Protein AF-A0A967NZE7-F1 (afdb_monomer_lite)

Foldseek 3Di:
DLVVLVVVCVVVLVVLVVVLVVLVVVLVVLVVCLQAAAPCSLVSNLVSLVVNLVSLVVLQVVCCVSPVDRPPSVVSNVVSVVVNVVSVVCVDPPNVVVDHSRHNDQPDLLSVLLVQLVVLQVVLVCLQCCCVPVQVVQDDPNDGCVCVCVVVSNVSSVCSNVSSVVSNVSSVVVVVVVVVVVVVVVVVVVVD

Sequence (192 aa):
MAFKELMDIRWLYQGFVITTVLIGLVGIWATIRLIRGGPDVFRNAMIILVIGTLIGGIHYFTSLTMRGKAAPANVKFYLNIITLVIFLLYYIPGIRDRVDFSERRGNSKAEKAASAGMVSIVAGVITVTVFQWAAPSHTLNGENWVYVFYTPLMVSGTLLLAGGLGALTWGIRELFKQEITQNSMEFSEIHQ

Radius of gyration: 22.33 Å; chains: 1; bounding box: 59×25×74 Å

pLDDT: mean 89.87, std 9.71, range [46.06, 98.62]

Secondary structure (DSSP, 8-state):
-HHHHHHHSHHHHHHHHHHHHHHHHHHHHHHHHHHH--TTHHHHHHHHHHHHHHHHHHHHHHHHHHHS--TTHHHHHHHHHHHHHHHHHHHSTTTGGG---SS----SHHHHHHHHHHHHHHHHHHHHTHHHHTGGGSEETTEEGGGGGHHHHHHHHHHHHHHHHHHHHHHHHHHHHHHHHHHHHHHHHHT-

Structure (mmCIF, N/CA/C/O backbone):
data_AF-A0A967NZE7-F1
#
_entry.id   AF-A0A967NZE7-F1
#
loop_
_atom_site.group_PDB
_atom_site.id
_atom_site.type_symbol
_atom_site.label_atom_id
_atom_site.label_alt_id
_atom_site.label_comp_id
_atom_site.label_asym_id
_atom_site.label_entity_id
_atom_site.label_seq_id
_atom_site.pdbx_PDB_ins_code
_atom_site.Cartn_x
_atom_site.Cartn_y
_atom_site.Cartn_z
_atom_site.occupancy
_atom_site.B_iso_or_equiv
_atom_site.auth_seq_id
_atom_site.auth_comp_id
_atom_site.auth_asym_id
_atom_site.auth_atom_id
_atom_site.pdbx_PDB_model_num
ATOM 1 N N . MET A 1 1 ? 21.174 0.225 -34.568 1.00 46.06 1 MET A N 1
ATOM 2 C CA . MET A 1 1 ? 19.766 -0.069 -34.927 1.00 46.06 1 MET A CA 1
ATOM 3 C C . MET A 1 1 ? 18.810 0.075 -33.739 1.00 46.06 1 MET A C 1
ATOM 5 O O . MET A 1 1 ? 17.833 0.789 -33.896 1.00 46.06 1 MET A O 1
ATOM 9 N N . ALA A 1 2 ? 19.134 -0.433 -32.539 1.00 52.03 2 ALA A N 1
ATOM 10 C CA . ALA A 1 2 ? 18.280 -0.336 -31.337 1.00 52.03 2 ALA A CA 1
ATOM 11 C C . ALA A 1 2 ? 17.802 1.085 -30.939 1.00 52.03 2 ALA A C 1
ATOM 13 O O . ALA A 1 2 ? 16.671 1.258 -30.500 1.00 52.03 2 ALA A O 1
ATOM 14 N N . PHE A 1 3 ? 18.619 2.130 -31.125 1.00 50.38 3 PHE A N 1
ATOM 15 C CA . PHE A 1 3 ? 18.218 3.511 -30.798 1.00 50.38 3 PHE A CA 1
ATOM 16 C C . PHE A 1 3 ? 17.100 4.055 -31.710 1.00 50.38 3 PHE A C 1
ATOM 18 O O . PHE A 1 3 ? 16.288 4.865 -31.272 1.00 50.38 3 PHE A O 1
ATOM 25 N N . LYS A 1 4 ? 17.027 3.597 -32.968 1.00 46.62 4 LYS A N 1
ATOM 26 C CA . LYS A 1 4 ? 16.046 4.078 -33.956 1.00 46.62 4 LYS A CA 1
ATOM 27 C C . LYS A 1 4 ? 14.666 3.447 -33.729 1.00 46.62 4 LYS A C 1
ATOM 29 O O . LYS A 1 4 ? 13.673 4.158 -33.797 1.00 46.62 4 LYS A O 1
ATOM 34 N N . GLU A 1 5 ? 14.622 2.167 -33.350 1.00 54.03 5 GLU A N 1
ATOM 35 C CA . GLU A 1 5 ? 13.391 1.484 -32.913 1.00 54.03 5 GLU A CA 1
ATOM 36 C C . GLU A 1 5 ? 12.851 2.053 -31.591 1.00 54.03 5 GLU A C 1
ATOM 38 O O . GLU A 1 5 ? 11.648 2.247 -31.441 1.00 54.03 5 GLU A O 1
ATOM 43 N N . LEU A 1 6 ? 13.734 2.428 -30.655 1.00 53.53 6 LEU A N 1
ATOM 44 C CA . LEU A 1 6 ? 13.328 3.101 -29.416 1.00 53.53 6 LEU A CA 1
ATOM 45 C C . LEU A 1 6 ? 12.691 4.477 -29.653 1.00 53.53 6 LEU A C 1
ATOM 47 O O . LEU A 1 6 ? 11.874 4.894 -28.836 1.00 53.53 6 LEU A O 1
ATOM 51 N N . MET A 1 7 ? 13.046 5.195 -30.727 1.00 55.78 7 MET A N 1
ATOM 52 C CA . MET A 1 7 ? 12.471 6.515 -31.021 1.00 55.78 7 MET A CA 1
ATOM 53 C C . MET A 1 7 ? 11.043 6.453 -31.573 1.00 55.78 7 MET A C 1
ATOM 55 O O . MET A 1 7 ? 10.278 7.392 -31.335 1.00 55.78 7 MET A O 1
ATOM 59 N N . ASP A 1 8 ? 10.686 5.374 -32.269 1.00 68.00 8 ASP A N 1
ATOM 60 C CA . ASP A 1 8 ? 9.407 5.248 -32.978 1.00 68.00 8 ASP A CA 1
ATOM 61 C C . ASP A 1 8 ? 8.256 4.849 -32.034 1.00 68.00 8 ASP A C 1
ATOM 63 O O . ASP A 1 8 ? 7.117 5.284 -32.174 1.00 68.00 8 ASP A O 1
ATOM 67 N N . ILE A 1 9 ? 8.569 4.115 -30.961 1.00 76.25 9 ILE A N 1
ATOM 68 C CA . ILE A 1 9 ? 7.575 3.561 -30.024 1.00 76.25 9 ILE A CA 1
ATOM 69 C C . ILE A 1 9 ? 7.374 4.459 -28.780 1.00 76.25 9 ILE A C 1
ATOM 71 O O . ILE A 1 9 ? 6.624 4.134 -27.856 1.00 76.25 9 ILE A O 1
ATOM 75 N N . ARG A 1 10 ? 8.028 5.631 -28.723 1.00 78.50 10 ARG A N 1
ATOM 76 C CA . ARG A 1 10 ? 7.970 6.535 -27.551 1.00 78.50 10 ARG A CA 1
ATOM 77 C C . ARG A 1 10 ? 6.557 6.993 -27.220 1.00 78.50 10 ARG A C 1
ATOM 79 O O . ARG A 1 10 ? 6.227 7.080 -26.041 1.00 78.50 10 ARG A O 1
ATOM 86 N N . TRP A 1 11 ? 5.741 7.274 -28.235 1.00 84.94 11 TRP A N 1
ATOM 87 C CA . TRP A 1 11 ? 4.363 7.735 -28.046 1.00 84.94 11 TRP A CA 1
ATOM 88 C C . TRP A 1 11 ? 3.514 6.665 -27.347 1.00 84.94 11 TRP A C 1
ATOM 90 O O . TRP A 1 11 ? 2.758 6.976 -26.429 1.00 84.94 11 TRP A O 1
ATOM 100 N N . LEU A 1 12 ? 3.707 5.393 -27.713 1.00 82.69 12 LEU A N 1
ATOM 101 C CA . LEU A 1 12 ? 3.011 4.261 -27.111 1.00 82.69 12 LEU A CA 1
ATOM 102 C C . LEU A 1 12 ? 3.429 4.096 -25.646 1.00 82.69 12 LEU A C 1
ATOM 104 O O . LEU A 1 12 ? 2.582 3.967 -24.764 1.00 82.69 12 LEU A O 1
ATOM 108 N N . TYR A 1 13 ? 4.734 4.175 -25.370 1.00 81.69 13 TYR A N 1
ATOM 109 C CA . TYR A 1 13 ? 5.248 4.129 -24.002 1.00 81.69 13 TYR A CA 1
ATOM 110 C C . TYR A 1 13 ? 4.716 5.289 -23.149 1.00 81.69 13 TYR A C 1
ATOM 112 O O . TYR A 1 13 ? 4.240 5.067 -22.039 1.00 81.69 13 TYR A O 1
ATOM 120 N N . GLN A 1 14 ? 4.735 6.521 -23.664 1.00 86.19 14 GLN A N 1
ATOM 121 C CA . GLN A 1 14 ? 4.160 7.682 -22.979 1.00 86.19 14 GLN A CA 1
ATOM 122 C C . GLN A 1 14 ? 2.665 7.490 -22.703 1.00 86.19 14 GLN A C 1
ATOM 124 O O . GLN A 1 14 ? 2.221 7.758 -21.587 1.00 86.19 14 GLN A O 1
ATOM 129 N N . GLY A 1 15 ? 1.913 6.950 -23.666 1.00 89.69 15 GLY A N 1
ATOM 130 C CA . GLY A 1 15 ? 0.507 6.590 -23.492 1.00 89.69 15 GLY A CA 1
ATOM 131 C C . GLY A 1 15 ? 0.299 5.608 -22.338 1.00 89.69 15 GLY A C 1
ATOM 132 O O . GLY A 1 15 ? -0.551 5.839 -21.474 1.00 89.69 15 GLY A O 1
ATOM 133 N N . PHE A 1 16 ? 1.122 4.559 -22.250 1.00 88.06 16 PHE A N 1
ATOM 134 C CA . PHE A 1 16 ? 1.070 3.623 -21.128 1.00 88.06 16 PHE A CA 1
ATOM 135 C C . PHE A 1 16 ? 1.427 4.272 -19.791 1.00 88.06 16 PHE A C 1
ATOM 137 O O . PHE A 1 16 ? 0.747 4.020 -18.794 1.00 88.06 16 PHE A O 1
ATOM 144 N N . VAL A 1 17 ? 2.464 5.113 -19.735 1.00 87.25 17 VAL A N 1
ATOM 145 C CA . VAL A 1 17 ? 2.836 5.813 -18.497 1.00 87.25 17 VAL A CA 1
ATOM 146 C C . VAL A 1 17 ? 1.696 6.714 -1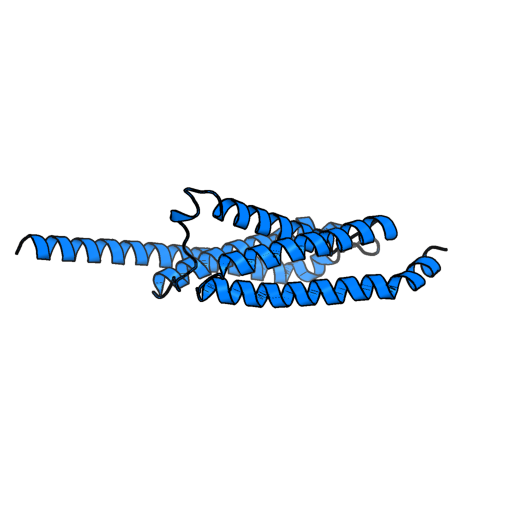8.029 1.00 87.25 17 VAL A C 1
ATOM 148 O O . VAL A 1 17 ? 1.285 6.595 -16.880 1.00 87.25 17 VAL A O 1
ATOM 151 N N . ILE A 1 18 ? 1.135 7.548 -18.907 1.00 93.19 18 ILE A N 1
ATOM 152 C CA . ILE A 1 18 ? 0.025 8.448 -18.563 1.00 93.19 18 ILE A CA 1
ATOM 153 C C . ILE A 1 18 ? -1.178 7.640 -18.072 1.00 93.19 18 ILE A C 1
ATOM 155 O O . ILE A 1 18 ? -1.697 7.899 -16.988 1.00 93.19 18 ILE A O 1
ATOM 159 N N . THR A 1 19 ? -1.577 6.612 -18.820 1.00 92.25 19 THR A N 1
ATOM 160 C CA . THR A 1 19 ? -2.749 5.793 -18.481 1.00 92.25 19 THR A CA 1
ATOM 161 C C . THR A 1 19 ? -2.564 5.078 -17.144 1.00 92.25 19 THR A C 1
ATOM 163 O O . THR A 1 19 ? -3.435 5.136 -16.280 1.00 92.25 19 THR A O 1
ATOM 166 N N . THR A 1 20 ? -1.409 4.443 -16.925 1.00 89.75 20 THR A N 1
ATOM 167 C CA . THR A 1 20 ? -1.136 3.743 -15.659 1.00 89.75 20 THR A CA 1
ATOM 168 C C . THR A 1 20 ? -0.996 4.696 -14.472 1.00 89.75 20 THR A C 1
ATOM 170 O O . THR A 1 20 ? -1.373 4.328 -13.362 1.00 89.75 20 THR A O 1
ATOM 173 N N . VAL A 1 21 ? -0.526 5.930 -14.681 1.00 92.88 21 VAL A N 1
ATOM 174 C CA . VAL A 1 21 ? -0.526 6.976 -13.647 1.00 92.88 21 VAL A CA 1
ATOM 175 C C . VAL A 1 21 ? -1.953 7.396 -13.296 1.00 92.88 21 VAL A C 1
ATOM 177 O O . VAL A 1 21 ? -2.284 7.432 -12.114 1.00 92.88 21 VAL A O 1
ATOM 180 N N . LEU A 1 22 ? -2.815 7.646 -14.287 1.00 95.69 22 LEU A N 1
ATOM 181 C CA . LEU A 1 22 ? -4.221 7.996 -14.050 1.00 95.69 22 LEU A CA 1
ATOM 182 C C . LEU A 1 22 ? -4.956 6.899 -13.275 1.00 95.69 22 LEU A C 1
ATOM 184 O O . LEU A 1 22 ? -5.648 7.194 -12.303 1.00 95.69 22 LEU A O 1
ATOM 188 N N . ILE A 1 23 ? -4.748 5.632 -13.640 1.00 94.94 23 ILE A N 1
ATOM 189 C CA . ILE A 1 23 ? -5.302 4.493 -12.895 1.00 94.94 23 ILE A CA 1
ATOM 190 C C . ILE A 1 23 ? -4.770 4.478 -11.461 1.00 94.94 23 ILE A C 1
ATOM 192 O O . ILE A 1 23 ? -5.543 4.267 -10.533 1.00 94.94 23 ILE A O 1
ATOM 196 N N . GLY A 1 24 ? -3.478 4.750 -11.259 1.00 92.44 24 GLY A N 1
ATOM 197 C CA . GLY A 1 24 ? -2.892 4.869 -9.924 1.00 92.44 24 GLY A CA 1
ATOM 198 C C . GLY A 1 24 ? -3.562 5.954 -9.075 1.00 92.44 24 GLY A C 1
ATOM 199 O O . GLY A 1 24 ? -3.888 5.709 -7.917 1.00 92.44 24 GLY A O 1
ATOM 200 N N . LEU A 1 25 ? -3.842 7.126 -9.653 1.00 96.44 25 LEU A N 1
ATOM 201 C CA . LEU A 1 25 ? -4.563 8.210 -8.973 1.00 96.44 25 LEU A CA 1
ATOM 202 C C . LEU A 1 25 ? -5.999 7.807 -8.612 1.00 96.44 25 LEU A C 1
ATOM 204 O O . LEU A 1 25 ? -6.452 8.049 -7.491 1.00 96.44 25 LEU A O 1
ATOM 208 N N . VAL A 1 26 ? -6.699 7.142 -9.531 1.00 96.88 26 VAL A N 1
ATOM 209 C CA . VAL A 1 26 ? -8.033 6.577 -9.279 1.00 96.88 26 VAL A CA 1
ATOM 210 C C . VAL A 1 26 ? -7.973 5.492 -8.192 1.00 96.88 26 VAL A C 1
ATOM 212 O O . VAL A 1 26 ? -8.865 5.409 -7.350 1.00 96.88 26 VAL A O 1
ATOM 215 N N . GLY A 1 27 ? -6.889 4.718 -8.134 1.00 95.56 27 GLY A N 1
ATOM 216 C CA . GLY A 1 27 ? -6.607 3.764 -7.064 1.00 95.56 27 GLY A CA 1
ATOM 217 C C . GLY A 1 27 ? -6.445 4.434 -5.698 1.00 95.56 27 GLY A C 1
ATOM 218 O O . GLY A 1 27 ? -7.043 3.978 -4.727 1.00 95.56 27 GLY A O 1
ATOM 219 N N . ILE A 1 28 ? -5.721 5.557 -5.609 1.00 95.56 28 ILE A N 1
ATOM 220 C CA . ILE A 1 28 ? -5.617 6.346 -4.365 1.00 95.56 28 ILE A CA 1
ATOM 221 C C . ILE A 1 28 ? -7.007 6.796 -3.907 1.00 95.56 28 ILE A C 1
ATOM 223 O O . ILE A 1 28 ? -7.361 6.640 -2.737 1.00 95.56 28 ILE A O 1
ATOM 227 N N . TRP A 1 29 ? -7.820 7.313 -4.830 1.00 96.44 29 TRP A N 1
ATOM 228 C CA . TRP A 1 29 ? -9.203 7.684 -4.538 1.00 96.44 29 TRP A CA 1
ATOM 229 C C . TRP A 1 29 ? -10.027 6.492 -4.023 1.00 96.44 29 TRP A C 1
ATOM 231 O O . TRP A 1 29 ? -10.750 6.635 -3.033 1.00 96.44 29 TRP A O 1
ATOM 241 N N . ALA A 1 30 ? -9.885 5.313 -4.633 1.00 96.31 30 ALA A N 1
ATOM 242 C CA . ALA A 1 30 ? -10.583 4.102 -4.210 1.00 96.31 30 ALA A CA 1
ATOM 243 C C . ALA A 1 30 ? -10.155 3.650 -2.810 1.00 96.31 30 ALA A C 1
ATOM 245 O O . ALA A 1 30 ? -11.011 3.327 -1.991 1.00 96.31 30 ALA A O 1
ATOM 246 N N . THR A 1 31 ? -8.862 3.712 -2.490 1.00 94.62 31 THR A N 1
ATOM 247 C CA . THR A 1 31 ? -8.344 3.435 -1.142 1.00 94.62 31 THR A CA 1
ATOM 248 C C . THR A 1 31 ? -8.943 4.386 -0.108 1.00 94.62 31 THR A C 1
ATOM 250 O O . THR A 1 31 ? -9.401 3.950 0.946 1.00 94.62 31 THR A O 1
ATOM 253 N N . ILE A 1 32 ? -9.023 5.686 -0.414 1.00 93.50 32 ILE A N 1
ATOM 254 C CA . ILE A 1 32 ? -9.662 6.665 0.479 1.00 93.50 32 ILE A CA 1
ATOM 255 C C . ILE A 1 32 ? -11.150 6.337 0.674 1.00 93.50 32 ILE A C 1
ATOM 257 O O . ILE A 1 32 ? -11.658 6.449 1.790 1.00 93.50 32 ILE A O 1
ATOM 261 N N . ARG A 1 33 ? -11.857 5.923 -0.385 1.00 94.62 33 ARG A N 1
ATOM 262 C CA . ARG A 1 33 ? -13.265 5.501 -0.314 1.00 94.62 33 ARG A CA 1
ATOM 263 C C . ARG A 1 33 ? -13.453 4.228 0.508 1.00 94.62 33 ARG A C 1
ATOM 265 O O . ARG A 1 33 ? -14.365 4.201 1.322 1.00 94.62 33 ARG A O 1
ATOM 272 N N . LEU A 1 34 ? -12.578 3.234 0.362 1.00 93.44 34 LEU A N 1
ATOM 273 C CA . LEU A 1 34 ? -12.588 2.014 1.175 1.00 93.44 34 LEU A CA 1
ATOM 274 C C . LEU A 1 34 ? -12.426 2.324 2.668 1.00 93.44 34 LEU A C 1
ATOM 276 O O . LEU A 1 34 ? -13.140 1.760 3.484 1.00 93.44 34 LEU A O 1
ATOM 280 N N . ILE A 1 35 ? -11.539 3.261 3.023 1.00 90.06 35 ILE A N 1
ATOM 281 C CA . ILE A 1 35 ? -11.339 3.686 4.420 1.00 90.06 35 ILE A CA 1
ATOM 282 C C . ILE A 1 35 ? -12.557 4.450 4.956 1.00 90.06 35 ILE A C 1
ATOM 284 O O . ILE A 1 35 ? -12.912 4.332 6.127 1.00 90.06 35 ILE A O 1
ATOM 288 N N . ARG A 1 36 ? -13.176 5.291 4.123 1.00 90.06 36 ARG A N 1
ATOM 289 C CA . ARG A 1 36 ? -14.328 6.110 4.531 1.00 90.06 36 ARG A CA 1
ATOM 290 C C . ARG A 1 36 ? -15.642 5.335 4.565 1.00 90.06 36 ARG A C 1
ATOM 292 O O . ARG A 1 36 ? -16.581 5.842 5.169 1.00 90.06 36 ARG A O 1
ATOM 299 N N . GLY A 1 37 ? -15.689 4.164 3.943 1.00 91.06 37 GLY A N 1
ATOM 300 C CA . GLY A 1 37 ? -16.904 3.395 3.737 1.00 91.06 37 GLY A CA 1
ATOM 301 C C . GLY A 1 37 ? -17.822 4.004 2.672 1.00 91.06 37 GLY A C 1
ATOM 302 O O . GLY A 1 37 ? -17.693 5.170 2.274 1.00 91.06 37 GLY A O 1
ATOM 303 N N . GLY A 1 38 ? -18.752 3.193 2.184 1.00 91.19 38 GLY A N 1
ATOM 304 C CA . GLY A 1 38 ? -19.857 3.638 1.343 1.00 91.19 38 GLY A CA 1
ATOM 305 C C . GLY A 1 38 ? -20.468 2.520 0.498 1.00 91.19 38 GLY A C 1
ATOM 306 O O . GLY A 1 38 ? -19.906 1.426 0.400 1.00 91.19 38 GLY A O 1
ATOM 307 N N . PRO A 1 39 ? -21.596 2.796 -0.176 1.00 89.44 39 PRO A N 1
ATOM 308 C CA . PRO A 1 39 ? -22.165 1.847 -1.120 1.00 89.44 39 PRO A CA 1
ATOM 309 C C . PRO A 1 39 ? -21.184 1.600 -2.273 1.00 89.44 39 PRO A C 1
ATOM 311 O O . PRO A 1 39 ? -20.469 2.505 -2.710 1.00 89.44 39 PRO A O 1
ATOM 314 N N . ASP A 1 40 ? -21.126 0.354 -2.739 1.00 91.81 40 ASP A N 1
ATOM 315 C CA . ASP A 1 40 ? -20.329 -0.089 -3.890 1.00 91.81 40 ASP A CA 1
ATOM 316 C C . ASP A 1 40 ? -18.805 0.134 -3.810 1.00 91.81 40 ASP A C 1
ATOM 318 O O . ASP A 1 40 ? -18.101 -0.187 -4.768 1.00 91.81 40 ASP A O 1
ATOM 322 N N . VAL A 1 41 ? -18.241 0.626 -2.698 1.00 94.62 41 VAL A N 1
ATOM 323 C CA . VAL A 1 41 ? -16.800 0.955 -2.620 1.00 94.62 41 VAL A CA 1
ATOM 324 C C . VAL A 1 41 ? -15.909 -0.256 -2.887 1.00 94.62 41 VAL A C 1
ATOM 326 O O . VAL A 1 41 ? -14.918 -0.144 -3.608 1.00 94.62 41 VAL A O 1
ATOM 329 N N . PHE A 1 42 ? -16.305 -1.431 -2.391 1.00 94.38 42 PHE A N 1
ATOM 330 C CA . PHE A 1 42 ? -15.604 -2.685 -2.648 1.00 94.38 42 PHE A CA 1
ATOM 331 C C . PHE A 1 42 ? -15.655 -3.078 -4.130 1.00 94.38 42 PHE A C 1
ATOM 333 O O . PHE A 1 42 ? -14.634 -3.422 -4.724 1.00 94.38 42 PHE A O 1
ATOM 340 N N . ARG A 1 43 ? -16.833 -2.960 -4.758 1.00 94.25 43 ARG A N 1
ATOM 341 C CA . ARG A 1 43 ? -17.024 -3.237 -6.187 1.00 94.25 43 ARG A CA 1
ATOM 342 C C . ARG A 1 43 ? -16.200 -2.281 -7.049 1.00 94.25 43 ARG A C 1
ATOM 344 O O . ARG A 1 43 ? -15.529 -2.726 -7.974 1.00 94.25 43 ARG A O 1
ATOM 351 N N . ASN A 1 44 ? -16.209 -0.990 -6.728 1.00 96.25 44 ASN A N 1
ATOM 352 C CA . ASN A 1 44 ? -15.437 0.024 -7.443 1.00 96.25 44 ASN A CA 1
ATOM 353 C C . ASN A 1 44 ? -13.933 -0.252 -7.346 1.00 96.25 44 ASN A C 1
ATOM 355 O O . ASN A 1 44 ? -13.244 -0.233 -8.364 1.00 96.25 44 ASN A O 1
ATOM 359 N N . ALA A 1 45 ? -13.432 -0.574 -6.150 1.00 96.81 45 ALA A N 1
ATOM 360 C CA . ALA A 1 45 ? -12.037 -0.957 -5.959 1.00 96.81 45 ALA A CA 1
ATOM 361 C C . ALA A 1 45 ? -11.666 -2.210 -6.769 1.00 96.81 45 ALA A C 1
ATOM 363 O O . ALA A 1 45 ? -10.647 -2.206 -7.454 1.00 96.81 45 ALA A O 1
ATOM 364 N N . MET A 1 46 ? -12.522 -3.239 -6.773 1.00 96.75 46 MET A N 1
ATOM 365 C CA . MET A 1 46 ? -12.336 -4.444 -7.590 1.00 96.75 46 MET A CA 1
ATOM 366 C C . MET A 1 46 ? -12.237 -4.113 -9.085 1.00 96.75 46 MET A C 1
ATOM 368 O O . MET A 1 46 ? -11.319 -4.573 -9.756 1.00 96.75 46 MET A O 1
ATOM 372 N N . ILE A 1 47 ? -13.149 -3.286 -9.608 1.00 97.38 47 ILE A N 1
ATOM 373 C CA . ILE A 1 47 ? -13.154 -2.868 -11.019 1.00 97.38 47 ILE A CA 1
ATOM 374 C C . ILE A 1 47 ? -11.857 -2.131 -11.363 1.00 97.38 47 ILE A C 1
ATOM 376 O O . ILE A 1 47 ? -11.227 -2.437 -12.373 1.00 97.38 47 ILE A O 1
ATOM 380 N N . ILE A 1 48 ? -11.431 -1.192 -10.515 1.00 97.44 48 ILE A N 1
ATOM 381 C CA . ILE A 1 48 ? -10.192 -0.430 -10.714 1.00 97.44 48 ILE A CA 1
ATOM 382 C C . ILE A 1 48 ? -8.979 -1.363 -10.705 1.00 97.44 48 ILE A C 1
ATOM 384 O O . ILE A 1 48 ? -8.117 -1.239 -11.573 1.00 97.44 48 ILE A O 1
ATOM 388 N N . LEU A 1 49 ? -8.928 -2.326 -9.781 1.00 97.38 49 LEU A N 1
ATOM 389 C CA . LEU A 1 49 ? -7.865 -3.327 -9.722 1.00 97.38 49 LEU A CA 1
ATOM 390 C C . LEU A 1 49 ? -7.855 -4.220 -10.968 1.00 97.38 49 LEU A C 1
ATOM 392 O O . LEU A 1 49 ? -6.783 -4.470 -11.511 1.00 97.38 49 LEU A O 1
ATOM 396 N N . VAL A 1 50 ? -9.014 -4.655 -11.471 1.00 97.88 50 VAL A N 1
ATOM 397 C CA . VAL A 1 50 ? -9.111 -5.434 -12.718 1.00 97.88 50 VAL A CA 1
ATOM 398 C C . VAL A 1 50 ? -8.610 -4.617 -13.909 1.00 97.88 50 VAL A C 1
ATOM 400 O O . VAL A 1 50 ? -7.730 -5.078 -14.634 1.00 97.88 50 VAL A O 1
ATOM 403 N N . ILE A 1 51 ? -9.101 -3.387 -14.084 1.00 97.44 51 ILE A N 1
ATOM 404 C CA . ILE A 1 51 ? -8.671 -2.488 -15.167 1.00 97.44 51 ILE A CA 1
ATOM 405 C C . ILE A 1 51 ? -7.162 -2.219 -15.075 1.00 97.44 51 ILE A C 1
ATOM 407 O O . ILE A 1 51 ? -6.450 -2.313 -16.077 1.00 97.44 51 ILE A O 1
ATOM 411 N N . GLY A 1 52 ? -6.660 -1.943 -13.870 1.00 96.06 52 GLY A N 1
ATOM 412 C CA . GLY A 1 52 ? -5.240 -1.736 -13.604 1.00 96.06 52 GLY A CA 1
ATOM 413 C C . GLY A 1 52 ? -4.386 -2.963 -13.904 1.00 96.06 52 GLY A C 1
ATOM 414 O O . GLY A 1 52 ? -3.310 -2.814 -14.479 1.00 96.06 52 GLY A O 1
ATOM 415 N N . THR A 1 53 ? -4.870 -4.172 -13.604 1.00 96.81 53 THR A N 1
ATOM 416 C CA . THR A 1 53 ? -4.171 -5.425 -13.923 1.00 96.81 53 THR A CA 1
ATOM 417 C C . THR A 1 53 ? -4.107 -5.627 -15.429 1.00 96.81 53 THR A C 1
ATOM 419 O O . THR A 1 53 ? -3.037 -5.924 -15.949 1.00 96.81 53 THR A O 1
ATOM 422 N N . LEU A 1 54 ? -5.214 -5.427 -16.148 1.00 96.94 54 LEU A N 1
ATOM 423 C CA . LEU A 1 54 ? -5.253 -5.609 -17.600 1.00 96.94 54 LEU A CA 1
ATOM 424 C C . LEU A 1 54 ? -4.321 -4.618 -18.311 1.00 96.94 54 LEU A C 1
ATOM 426 O O . LEU A 1 54 ? -3.438 -5.024 -19.066 1.00 96.94 54 LEU A O 1
ATOM 430 N N . ILE A 1 55 ? -4.458 -3.321 -18.024 1.00 95.00 55 ILE A N 1
ATOM 431 C CA . ILE A 1 55 ? -3.649 -2.272 -18.662 1.00 95.00 55 ILE A CA 1
ATOM 432 C C . ILE A 1 55 ? -2.183 -2.363 -18.215 1.00 95.00 55 ILE A C 1
ATOM 434 O O . ILE A 1 55 ? -1.271 -2.244 -19.035 1.00 95.00 55 ILE A O 1
ATOM 438 N N . GLY A 1 56 ? -1.939 -2.616 -16.927 1.00 93.75 56 GLY A N 1
ATOM 439 C CA . GLY A 1 56 ? -0.600 -2.820 -16.377 1.00 93.75 56 GLY A CA 1
ATOM 440 C C . GLY A 1 56 ? 0.094 -4.050 -16.961 1.00 93.75 56 GLY A C 1
ATOM 441 O O . GLY A 1 56 ? 1.285 -3.985 -17.256 1.00 93.75 56 GLY A O 1
ATOM 442 N N . GLY A 1 57 ? -0.651 -5.131 -17.200 1.00 94.38 57 GLY A N 1
ATOM 443 C CA . GLY A 1 57 ? -0.160 -6.342 -17.851 1.00 94.38 57 GLY A CA 1
ATOM 444 C C . GLY A 1 57 ? 0.248 -6.083 -19.294 1.00 94.38 57 GLY A C 1
ATOM 445 O O . GLY A 1 57 ? 1.371 -6.407 -19.674 1.00 94.38 57 GLY A O 1
ATOM 446 N N . ILE A 1 58 ? -0.605 -5.409 -20.073 1.00 93.50 58 ILE A N 1
ATOM 447 C CA . ILE A 1 58 ? -0.273 -4.997 -21.445 1.00 93.50 58 ILE A CA 1
ATOM 448 C C . ILE A 1 58 ? 1.007 -4.151 -21.450 1.00 93.50 58 ILE A C 1
ATOM 450 O O . ILE A 1 58 ? 1.927 -4.436 -22.218 1.00 93.50 58 ILE A O 1
ATOM 454 N N . HIS A 1 59 ? 1.115 -3.159 -20.562 1.00 91.25 59 HIS A N 1
ATOM 455 C CA . HIS A 1 59 ? 2.308 -2.317 -20.454 1.00 91.25 59 HIS A CA 1
ATOM 456 C C . HIS A 1 59 ? 3.562 -3.126 -20.071 1.00 91.25 59 HIS A C 1
ATOM 458 O O . HIS A 1 59 ? 4.627 -2.930 -20.666 1.00 91.25 59 HIS A O 1
ATOM 464 N N . TYR A 1 60 ? 3.448 -4.055 -19.117 1.00 92.44 60 TYR A N 1
ATOM 465 C CA . TYR A 1 60 ? 4.535 -4.937 -18.690 1.00 92.44 60 TYR A CA 1
ATOM 466 C C . TYR A 1 60 ? 5.031 -5.830 -19.833 1.00 92.44 60 TYR A C 1
ATOM 468 O O . TYR A 1 60 ? 6.220 -5.786 -20.158 1.00 92.44 60 TYR A O 1
ATOM 476 N N . PHE A 1 61 ? 4.142 -6.591 -20.477 1.00 92.12 61 PHE A N 1
ATOM 477 C CA . PHE A 1 61 ? 4.511 -7.519 -21.550 1.00 92.12 61 PHE A CA 1
ATOM 478 C C . PHE A 1 61 ? 5.024 -6.794 -22.793 1.00 92.12 61 PHE A C 1
ATOM 480 O O . PHE A 1 61 ? 6.004 -7.234 -23.396 1.00 92.12 61 PHE A O 1
ATOM 487 N N . THR A 1 62 ? 4.432 -5.648 -23.135 1.00 89.00 62 THR A N 1
ATOM 488 C CA . THR A 1 62 ? 4.922 -4.805 -24.234 1.00 89.00 62 THR A CA 1
ATOM 489 C C . THR A 1 62 ? 6.337 -4.309 -23.940 1.00 89.00 62 THR A C 1
ATOM 491 O O . THR A 1 62 ? 7.230 -4.454 -24.772 1.00 89.00 62 THR A O 1
ATOM 494 N N . SER A 1 63 ? 6.586 -3.808 -22.723 1.00 85.25 63 SER A N 1
ATOM 495 C CA . SER A 1 63 ? 7.924 -3.365 -22.308 1.00 85.25 63 SER A CA 1
ATOM 496 C C . SER A 1 63 ? 8.939 -4.507 -22.319 1.00 85.25 63 SER A C 1
ATOM 498 O O . SER A 1 63 ? 10.061 -4.322 -22.783 1.00 85.25 63 SER A O 1
ATOM 500 N N . LEU A 1 64 ? 8.554 -5.693 -21.841 1.00 88.00 64 LEU A N 1
ATOM 501 C CA . LEU A 1 64 ? 9.429 -6.861 -21.810 1.00 88.00 64 LEU A CA 1
ATOM 502 C C . LEU A 1 64 ? 9.809 -7.316 -23.223 1.00 88.00 64 LEU A C 1
ATOM 504 O O . LEU A 1 64 ? 10.986 -7.531 -23.491 1.00 88.00 64 LEU A O 1
ATOM 508 N N . THR A 1 65 ? 8.832 -7.390 -24.127 1.00 86.94 65 THR A N 1
ATOM 509 C CA . THR A 1 65 ? 9.034 -7.836 -25.514 1.00 86.94 65 THR A CA 1
ATOM 510 C C . THR A 1 65 ? 9.881 -6.842 -26.308 1.00 86.94 65 THR A C 1
ATOM 512 O O . THR A 1 65 ? 10.764 -7.246 -27.054 1.00 86.94 65 THR A O 1
ATOM 515 N N . MET A 1 66 ? 9.655 -5.537 -26.123 1.00 82.69 66 MET A N 1
ATOM 516 C CA . MET A 1 66 ? 10.339 -4.495 -26.900 1.00 82.69 66 MET A CA 1
ATOM 517 C C . MET A 1 66 ? 11.716 -4.108 -26.349 1.00 82.69 66 MET A C 1
ATOM 519 O O . MET A 1 66 ? 12.580 -3.678 -27.105 1.00 82.69 66 MET A O 1
ATOM 523 N N . ARG A 1 67 ? 11.930 -4.191 -25.029 1.00 79.25 67 ARG A N 1
ATOM 524 C CA . ARG A 1 67 ? 13.147 -3.669 -24.372 1.00 79.25 67 ARG A CA 1
ATOM 525 C C . ARG A 1 67 ? 13.958 -4.736 -23.638 1.00 79.25 67 ARG A C 1
ATOM 527 O O . ARG A 1 67 ? 14.995 -4.407 -23.064 1.00 79.25 67 ARG A O 1
ATOM 534 N N . GLY A 1 68 ? 13.464 -5.973 -23.555 1.00 81.81 68 GLY A N 1
ATOM 535 C CA . GLY A 1 68 ? 14.058 -7.056 -22.759 1.00 81.81 68 GLY A CA 1
ATOM 536 C C . GLY A 1 68 ? 14.009 -6.831 -21.240 1.00 81.81 68 GLY A C 1
ATOM 537 O O . GLY A 1 68 ? 14.418 -7.693 -20.468 1.00 81.81 68 GLY A O 1
ATOM 538 N N . LYS A 1 69 ? 13.517 -5.672 -20.785 1.00 82.00 69 LYS A N 1
ATOM 539 C CA . LYS A 1 69 ? 13.393 -5.272 -19.380 1.00 82.00 69 LYS A CA 1
ATOM 540 C C . LYS A 1 69 ? 12.126 -4.448 -19.207 1.00 82.00 69 LYS A C 1
ATOM 542 O O . LYS A 1 69 ? 11.800 -3.617 -20.049 1.00 82.00 69 LYS A O 1
ATOM 547 N N . ALA A 1 70 ? 11.456 -4.627 -18.075 1.00 82.69 70 ALA A N 1
ATOM 548 C CA . ALA A 1 70 ? 10.188 -3.961 -17.795 1.00 82.69 70 ALA A CA 1
ATOM 549 C C . ALA A 1 70 ? 10.150 -3.281 -16.420 1.00 82.69 70 ALA A C 1
ATOM 551 O O . ALA A 1 70 ? 9.072 -3.027 -15.898 1.00 82.69 70 ALA A O 1
ATOM 552 N N . ALA A 1 71 ? 11.301 -2.983 -15.812 1.00 83.56 71 ALA A N 1
ATOM 553 C CA . ALA A 1 71 ? 11.329 -2.187 -14.587 1.00 83.56 71 ALA A CA 1
ATOM 554 C C . ALA A 1 71 ? 10.971 -0.715 -14.887 1.00 83.56 71 ALA A C 1
ATOM 556 O O . ALA A 1 71 ? 11.485 -0.170 -15.869 1.00 83.56 71 ALA A O 1
ATOM 557 N N . PRO A 1 72 ? 10.106 -0.053 -14.085 1.00 82.31 72 PRO A N 1
ATOM 558 C CA . PRO A 1 72 ? 9.384 -0.552 -12.903 1.00 82.31 72 PRO A CA 1
ATOM 559 C C . PRO A 1 72 ? 7.957 -1.076 -13.197 1.00 82.31 72 PRO A C 1
ATOM 561 O O . PRO A 1 72 ? 7.180 -1.295 -12.267 1.00 82.31 72 PRO A O 1
ATOM 564 N N . ALA A 1 73 ? 7.560 -1.228 -14.466 1.00 86.69 73 ALA A N 1
ATOM 565 C CA . ALA A 1 73 ? 6.230 -1.714 -14.854 1.00 86.69 73 ALA A CA 1
ATOM 566 C C . ALA A 1 73 ? 5.915 -3.112 -14.289 1.00 86.69 73 ALA A C 1
ATOM 568 O O . ALA A 1 73 ? 4.790 -3.352 -13.859 1.00 86.69 73 ALA A O 1
ATOM 569 N N . ASN A 1 74 ? 6.912 -3.998 -14.207 1.00 88.75 74 ASN A N 1
ATOM 570 C CA . ASN A 1 74 ? 6.789 -5.315 -13.580 1.00 88.75 74 ASN A CA 1
ATOM 571 C C . ASN A 1 74 ? 6.361 -5.227 -12.104 1.00 88.75 74 ASN A C 1
ATOM 573 O O . ASN A 1 74 ? 5.406 -5.885 -11.708 1.00 88.75 74 ASN A O 1
ATOM 577 N N . VAL A 1 75 ? 7.019 -4.386 -11.299 1.00 87.50 75 VAL A N 1
ATOM 578 C CA . VAL A 1 75 ? 6.708 -4.226 -9.869 1.00 87.50 75 VAL A CA 1
ATOM 579 C C . VAL A 1 75 ? 5.278 -3.724 -9.692 1.00 87.50 75 VAL A C 1
ATOM 581 O O . VAL A 1 75 ? 4.518 -4.291 -8.911 1.00 87.50 75 VAL A O 1
ATOM 584 N N . LYS A 1 76 ? 4.882 -2.705 -10.468 1.00 89.38 76 LYS A N 1
ATOM 585 C CA . LYS A 1 76 ? 3.514 -2.163 -10.440 1.00 89.38 76 LYS A CA 1
ATOM 586 C C . LYS A 1 76 ? 2.475 -3.231 -10.782 1.00 89.38 76 LYS A C 1
ATOM 588 O O . LYS A 1 76 ? 1.468 -3.343 -10.091 1.00 89.38 76 LYS A O 1
ATOM 593 N N . PHE A 1 77 ? 2.733 -4.015 -11.826 1.00 92.75 77 PHE A N 1
ATOM 594 C CA . PHE A 1 77 ? 1.842 -5.080 -12.271 1.00 92.75 77 PHE A CA 1
ATOM 595 C C . PHE A 1 77 ? 1.673 -6.173 -11.208 1.00 92.75 77 PHE A C 1
ATOM 597 O O . PHE A 1 77 ? 0.541 -6.499 -10.857 1.00 92.75 77 PHE A O 1
ATOM 604 N N . TYR A 1 78 ? 2.770 -6.686 -10.641 1.00 92.50 78 TYR A N 1
ATOM 605 C CA . TYR A 1 78 ? 2.702 -7.737 -9.623 1.00 92.50 78 TYR A CA 1
ATOM 606 C C . TYR A 1 78 ? 2.036 -7.268 -8.330 1.00 92.50 78 TYR A C 1
ATOM 608 O O . TYR A 1 78 ? 1.219 -8.003 -7.781 1.00 92.50 78 TYR A O 1
ATOM 616 N N . LEU A 1 79 ? 2.314 -6.043 -7.869 1.00 91.50 79 LEU A N 1
ATOM 617 C CA . LEU A 1 79 ? 1.617 -5.481 -6.709 1.00 91.50 79 LEU A CA 1
ATOM 618 C C . LEU A 1 79 ? 0.111 -5.386 -6.964 1.00 91.50 79 LEU A C 1
ATOM 620 O O . LEU A 1 79 ? -0.673 -5.826 -6.129 1.00 91.50 79 LEU A O 1
ATOM 624 N N . ASN A 1 80 ? -0.295 -4.892 -8.137 1.00 95.69 80 ASN A N 1
ATOM 625 C CA . ASN A 1 80 ? -1.708 -4.781 -8.485 1.00 95.69 80 ASN A CA 1
ATOM 626 C C . ASN A 1 80 ? -2.394 -6.154 -8.581 1.00 95.69 80 ASN A C 1
ATOM 628 O O . ASN A 1 80 ? -3.513 -6.304 -8.095 1.00 95.69 80 ASN A O 1
ATOM 632 N N . ILE A 1 81 ? -1.720 -7.169 -9.139 1.00 96.88 81 ILE A N 1
ATOM 633 C CA . ILE A 1 81 ? -2.221 -8.552 -9.153 1.00 96.88 81 ILE A CA 1
ATOM 634 C C . ILE A 1 81 ? -2.393 -9.087 -7.738 1.00 96.88 81 ILE A C 1
ATOM 636 O O . ILE A 1 81 ? -3.451 -9.622 -7.429 1.00 96.88 81 ILE A O 1
ATOM 640 N N . ILE A 1 82 ? -1.381 -8.960 -6.877 1.00 96.12 82 ILE A N 1
ATOM 641 C CA . ILE A 1 82 ? -1.450 -9.475 -5.504 1.00 96.12 82 ILE A CA 1
ATOM 642 C C . ILE A 1 82 ? -2.607 -8.806 -4.757 1.00 96.12 82 ILE A C 1
ATOM 644 O O . ILE A 1 82 ? -3.399 -9.489 -4.110 1.00 96.12 82 ILE A O 1
ATOM 648 N N . THR A 1 83 ? -2.763 -7.488 -4.893 1.00 95.69 83 THR A N 1
ATOM 649 C CA . THR A 1 83 ? -3.898 -6.767 -4.306 1.00 95.69 83 THR A CA 1
ATOM 650 C C . THR A 1 83 ? -5.231 -7.242 -4.882 1.00 95.69 83 THR A C 1
ATOM 652 O O . THR A 1 83 ? -6.162 -7.481 -4.117 1.00 95.69 83 THR A O 1
ATOM 655 N N . LEU A 1 84 ? -5.332 -7.445 -6.199 1.00 97.44 84 LEU A N 1
ATOM 656 C CA . LEU A 1 84 ? -6.534 -7.995 -6.827 1.00 97.44 84 LEU A CA 1
ATOM 657 C C . LEU A 1 84 ? -6.864 -9.390 -6.286 1.00 97.44 84 LEU A C 1
ATOM 659 O O . LEU A 1 84 ? -8.014 -9.644 -5.949 1.00 97.44 84 LEU A O 1
ATOM 663 N N . VAL A 1 85 ? -5.874 -10.274 -6.145 1.00 97.31 85 VAL A N 1
ATOM 664 C CA . VAL A 1 85 ? -6.062 -11.613 -5.569 1.00 97.31 85 VAL A CA 1
ATOM 665 C C . VAL A 1 85 ? -6.599 -11.513 -4.143 1.00 97.31 85 VAL A C 1
ATOM 667 O O . VAL A 1 85 ? -7.571 -12.186 -3.824 1.00 97.31 85 VAL A O 1
ATOM 670 N N . ILE A 1 86 ? -6.046 -10.634 -3.305 1.00 95.19 86 ILE A N 1
ATOM 671 C CA . ILE A 1 86 ? -6.553 -10.408 -1.941 1.00 95.19 86 ILE A CA 1
ATOM 672 C C . ILE A 1 86 ? -8.015 -9.936 -1.963 1.00 95.19 86 ILE A C 1
ATOM 674 O O . ILE A 1 86 ? -8.840 -10.443 -1.205 1.00 95.19 86 ILE A O 1
ATOM 678 N N . PHE A 1 87 ? -8.370 -9.011 -2.856 1.00 95.88 87 PHE A N 1
ATOM 679 C CA . PHE A 1 87 ? -9.753 -8.545 -2.993 1.00 95.88 87 PHE A CA 1
ATOM 680 C C . PHE A 1 87 ? -10.688 -9.651 -3.485 1.00 95.88 87 PHE A C 1
ATOM 682 O O . PHE A 1 87 ? -11.804 -9.774 -2.988 1.00 95.88 87 PHE A O 1
ATOM 689 N N . LEU A 1 88 ? -10.233 -10.499 -4.407 1.00 96.06 88 LEU A N 1
ATOM 690 C CA . LEU A 1 88 ? -10.988 -11.668 -4.848 1.00 96.06 88 LEU A CA 1
ATOM 691 C C . LEU A 1 88 ? -11.197 -12.666 -3.703 1.00 96.06 88 LEU A C 1
ATOM 693 O O . LEU A 1 88 ? -12.295 -13.200 -3.579 1.00 96.06 88 LEU A O 1
ATOM 697 N N . LEU A 1 89 ? -10.209 -12.863 -2.823 1.00 95.00 89 LEU A N 1
ATOM 698 C CA . LEU A 1 89 ? -10.376 -13.678 -1.615 1.00 95.00 89 LEU A CA 1
ATOM 699 C C . LEU A 1 89 ? -11.450 -13.094 -0.685 1.00 95.00 89 LEU A C 1
ATOM 701 O O . LEU A 1 89 ? -12.292 -13.839 -0.191 1.00 95.00 89 LEU A O 1
ATOM 705 N N . TYR A 1 90 ? -11.496 -11.771 -0.502 1.00 93.31 90 TYR A N 1
ATOM 706 C CA . TYR A 1 90 ? -12.568 -11.116 0.263 1.00 93.31 90 TYR A CA 1
ATOM 707 C C . TYR A 1 90 ? -13.947 -11.192 -0.401 1.00 93.31 90 TYR A C 1
ATOM 709 O O . TYR A 1 90 ? -14.956 -10.968 0.262 1.00 93.31 90 TYR A O 1
ATOM 717 N N . TYR A 1 91 ? -14.016 -11.519 -1.691 1.00 92.38 91 TYR A N 1
ATOM 718 C CA . TYR A 1 91 ? -15.279 -11.692 -2.404 1.00 92.38 91 TYR A CA 1
ATOM 719 C C . TYR A 1 91 ? -15.880 -13.097 -2.252 1.00 92.38 91 TYR A C 1
ATOM 721 O O . TYR A 1 91 ? -17.052 -13.291 -2.576 1.00 92.38 91 TYR A O 1
ATOM 729 N N . ILE A 1 92 ? -15.113 -14.071 -1.749 1.00 93.38 92 ILE A N 1
ATOM 730 C CA . ILE A 1 92 ? -15.573 -15.453 -1.571 1.00 93.38 92 ILE A CA 1
ATOM 731 C C . ILE A 1 92 ? -16.739 -15.496 -0.557 1.00 93.38 92 ILE A C 1
ATOM 733 O O . ILE A 1 92 ? -16.637 -14.877 0.513 1.00 93.38 92 ILE A O 1
ATOM 737 N N . PRO A 1 93 ? -17.832 -16.239 -0.853 1.00 85.88 93 PRO A N 1
ATOM 738 C CA . PRO A 1 93 ? -18.929 -16.455 0.093 1.00 85.88 93 PRO A CA 1
ATOM 739 C C . PRO A 1 93 ? -18.414 -16.977 1.443 1.00 85.88 93 PRO A C 1
ATOM 741 O O . PRO A 1 93 ? -17.547 -17.848 1.479 1.00 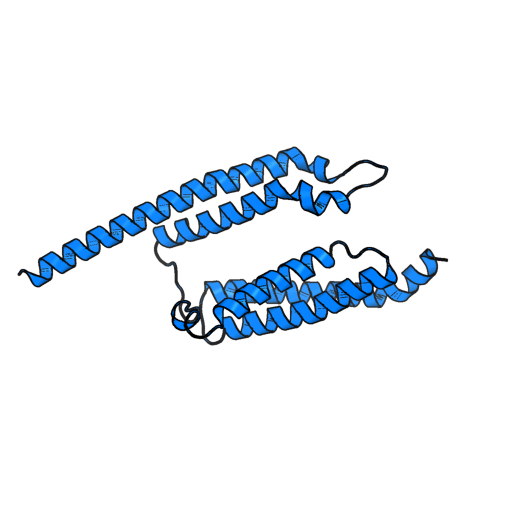85.88 93 PRO A O 1
ATOM 744 N N . GLY A 1 94 ? -18.904 -16.439 2.561 1.00 87.75 94 GLY A N 1
ATOM 745 C CA . GLY A 1 94 ? -18.440 -16.780 3.911 1.00 87.75 94 GLY A CA 1
ATOM 746 C C . GLY A 1 94 ? -17.288 -15.918 4.445 1.00 87.75 94 GLY A C 1
ATOM 747 O O . GLY A 1 94 ? -17.259 -15.639 5.644 1.00 87.75 94 GLY A O 1
ATOM 748 N N . ILE A 1 95 ? -16.366 -15.442 3.592 1.00 88.62 95 ILE A N 1
ATOM 749 C CA . ILE A 1 95 ? -15.385 -14.404 3.980 1.00 88.62 95 ILE A CA 1
ATOM 750 C C . ILE A 1 95 ? -16.030 -13.028 3.858 1.00 88.62 95 ILE A C 1
ATOM 752 O O . ILE A 1 95 ? -15.906 -12.205 4.765 1.00 88.62 95 ILE A O 1
ATOM 756 N N . ARG A 1 96 ? -16.755 -12.801 2.758 1.00 86.62 96 ARG A N 1
ATOM 757 C CA . ARG A 1 96 ? -17.439 -11.535 2.485 1.00 86.62 96 ARG A CA 1
ATOM 758 C C . ARG A 1 96 ? -18.399 -11.132 3.604 1.00 86.62 96 ARG A C 1
ATOM 760 O O . ARG A 1 96 ? -18.484 -9.957 3.927 1.00 86.62 96 ARG A O 1
ATOM 767 N N . ASP A 1 97 ? -19.051 -12.098 4.243 1.00 86.19 97 ASP A N 1
ATOM 768 C CA . ASP A 1 97 ? -19.998 -11.841 5.336 1.00 86.19 97 ASP A CA 1
ATOM 769 C C . ASP A 1 97 ? -19.302 -11.361 6.624 1.00 86.19 97 ASP A C 1
ATOM 771 O O . ASP A 1 97 ? -19.939 -10.819 7.522 1.00 86.19 97 ASP A O 1
ATOM 775 N N . ARG A 1 98 ? -17.975 -11.533 6.716 1.00 85.94 98 ARG A N 1
ATOM 776 C CA . ARG A 1 98 ? -17.148 -11.092 7.849 1.00 85.94 98 ARG A CA 1
ATOM 777 C C . ARG A 1 98 ? -16.421 -9.775 7.589 1.00 85.94 98 ARG A C 1
ATOM 779 O O . ARG A 1 98 ? -15.848 -9.209 8.517 1.00 85.94 98 ARG A O 1
ATOM 786 N N . VAL A 1 99 ? -16.410 -9.295 6.346 1.00 85.69 99 VAL A N 1
ATOM 787 C CA . VAL A 1 99 ? -15.692 -8.083 5.943 1.00 85.69 99 VAL A CA 1
ATOM 788 C C . VAL A 1 99 ? -16.678 -7.106 5.323 1.00 85.69 99 VAL A C 1
ATOM 790 O O . VAL A 1 99 ? -17.122 -7.279 4.192 1.00 85.69 99 VAL A O 1
ATOM 793 N N . ASP A 1 100 ? -16.977 -6.043 6.063 1.00 84.88 100 ASP A N 1
ATOM 794 C CA . ASP A 1 100 ? -17.894 -5.001 5.610 1.00 84.88 100 ASP A CA 1
ATOM 795 C C . ASP A 1 100 ? -17.155 -3.673 5.415 1.00 84.88 100 ASP A C 1
ATOM 797 O O . ASP A 1 100 ? -16.498 -3.173 6.333 1.00 84.88 100 ASP A O 1
ATOM 801 N N . PHE A 1 101 ? -17.272 -3.144 4.194 1.00 88.00 101 PHE A N 1
ATOM 802 C CA . PHE A 1 101 ? -16.724 -1.865 3.739 1.00 88.00 101 PHE A CA 1
ATOM 803 C C . PHE A 1 101 ? -17.819 -0.810 3.505 1.00 88.00 101 PHE A C 1
ATOM 805 O O . PHE A 1 101 ? -17.526 0.279 3.015 1.00 88.00 101 PHE A O 1
ATOM 812 N N . SER A 1 102 ? -19.087 -1.128 3.772 1.00 86.12 102 SER A N 1
ATOM 813 C CA . SER A 1 102 ? -20.206 -0.207 3.566 1.00 86.12 102 SER A CA 1
ATOM 814 C C . SER A 1 102 ? -20.210 0.928 4.590 1.00 86.12 102 SER A C 1
ATOM 816 O O . SER A 1 102 ? -20.559 2.062 4.258 1.00 86.12 102 SER A O 1
ATOM 818 N N . GLU A 1 103 ? -19.713 0.653 5.792 1.00 83.94 103 GLU A N 1
ATOM 819 C CA . GLU A 1 103 ? -19.635 1.605 6.889 1.00 83.94 103 GLU A CA 1
ATOM 820 C C . GLU A 1 103 ? -18.201 2.016 7.214 1.00 83.94 103 GLU A C 1
ATOM 822 O O . GLU A 1 103 ? -17.221 1.303 6.978 1.00 83.94 103 GLU A O 1
ATOM 827 N N . ARG A 1 104 ? -18.076 3.199 7.816 1.00 82.75 104 ARG A N 1
ATOM 828 C CA . ARG A 1 104 ? -16.801 3.676 8.333 1.00 82.75 104 ARG A CA 1
ATOM 829 C C . ARG A 1 104 ? -16.484 2.982 9.657 1.00 82.75 104 ARG A C 1
ATOM 831 O O . ARG A 1 104 ? -17.084 3.305 10.678 1.00 82.75 104 ARG A O 1
ATOM 838 N N . ARG A 1 105 ? -15.476 2.112 9.662 1.00 74.38 105 ARG A N 1
ATOM 839 C CA . ARG A 1 105 ? -14.919 1.498 10.882 1.00 74.38 105 ARG A CA 1
ATOM 840 C C . ARG A 1 105 ? -13.677 2.234 11.389 1.00 74.38 105 ARG A C 1
ATOM 842 O O . ARG A 1 105 ? -13.073 3.024 10.661 1.00 74.38 105 ARG A O 1
ATOM 849 N N . GLY A 1 106 ? -13.288 1.983 12.641 1.00 70.31 106 GLY A N 1
ATOM 850 C CA . GLY A 1 106 ? -12.072 2.557 13.219 1.00 70.31 106 GLY A CA 1
ATOM 851 C C . GLY A 1 106 ? -12.265 3.968 13.769 1.00 70.31 106 GLY A C 1
ATOM 852 O O . GLY A 1 106 ? -11.488 4.870 13.442 1.00 70.31 106 GLY A O 1
ATOM 853 N N . ASN A 1 107 ? -13.322 4.207 14.548 1.00 77.69 107 ASN A N 1
ATOM 854 C CA . ASN A 1 107 ? -13.601 5.540 15.089 1.00 77.69 107 ASN A CA 1
ATOM 855 C C . ASN A 1 107 ? -12.924 5.782 16.442 1.00 77.69 107 ASN A C 1
ATOM 857 O O . ASN A 1 107 ? -12.588 6.935 16.747 1.00 77.69 107 ASN A O 1
ATOM 861 N N . SER A 1 108 ? -12.639 4.721 17.203 1.00 88.00 108 SER A N 1
ATOM 862 C CA . SER A 1 108 ? -11.954 4.841 18.487 1.00 88.00 108 SER A CA 1
ATOM 863 C C . SER A 1 108 ? -10.460 5.132 18.303 1.00 88.00 108 SER A C 1
ATOM 865 O O . SER A 1 108 ? -9.842 4.817 17.280 1.00 88.00 108 SER A O 1
ATOM 867 N N . LYS A 1 109 ? -9.845 5.759 19.310 1.00 90.94 109 LYS A N 1
ATOM 868 C CA . LYS A 1 109 ? -8.396 6.015 19.307 1.00 90.94 109 LYS A CA 1
ATOM 869 C C . LYS A 1 109 ? -7.597 4.703 19.263 1.00 90.94 109 LYS A C 1
ATOM 871 O O . LYS A 1 109 ? -6.554 4.657 18.615 1.00 90.94 109 LYS A O 1
ATOM 876 N N . ALA A 1 110 ? -8.108 3.655 19.911 1.00 92.50 110 ALA A N 1
ATOM 877 C CA . ALA A 1 110 ? -7.480 2.340 19.983 1.00 92.50 110 ALA A CA 1
ATOM 878 C C . ALA A 1 110 ? -7.480 1.628 18.620 1.00 92.50 110 ALA A C 1
ATOM 880 O O . ALA A 1 110 ? -6.425 1.194 18.158 1.00 92.50 110 ALA A O 1
ATOM 881 N N . GLU A 1 111 ? -8.619 1.605 17.920 1.00 90.50 111 GLU A N 1
ATOM 882 C CA . GLU A 1 111 ? -8.734 1.009 16.579 1.00 90.50 111 GLU A CA 1
ATOM 883 C C . GLU A 1 111 ? -7.842 1.725 15.556 1.00 90.50 111 GLU A C 1
ATOM 885 O O . GLU A 1 111 ? -7.171 1.085 14.739 1.00 90.50 111 GLU A O 1
ATOM 890 N N . LYS A 1 112 ? -7.796 3.064 15.619 1.00 91.56 112 LYS A N 1
ATOM 891 C CA . LYS A 1 112 ? -6.926 3.879 14.758 1.00 91.56 112 LYS A CA 1
ATOM 892 C C . LYS A 1 112 ? -5.457 3.561 14.993 1.00 91.56 112 LYS A C 1
ATOM 894 O O . LYS A 1 112 ? -4.715 3.432 14.025 1.00 91.56 112 LYS A O 1
ATOM 899 N N . ALA A 1 113 ? -5.037 3.415 16.249 1.00 94.31 113 ALA A N 1
ATOM 900 C CA . ALA A 1 113 ? -3.656 3.076 16.568 1.00 94.31 113 ALA A CA 1
ATOM 901 C C . ALA A 1 113 ? -3.291 1.645 16.166 1.00 94.31 113 ALA A C 1
ATOM 903 O O . ALA A 1 113 ? -2.217 1.447 15.606 1.00 94.31 113 ALA A O 1
ATOM 904 N N . ALA A 1 114 ? -4.188 0.674 16.362 1.00 94.31 114 ALA A N 1
ATOM 905 C CA . ALA A 1 114 ? -3.981 -0.691 15.887 1.00 94.31 114 ALA A CA 1
ATOM 906 C C . ALA A 1 114 ? -3.808 -0.729 14.357 1.00 94.31 114 ALA A C 1
ATOM 908 O O . ALA A 1 114 ? -2.833 -1.279 13.844 1.00 94.31 114 ALA A O 1
ATOM 909 N N . SER A 1 115 ? -4.699 -0.050 13.629 1.00 91.69 115 SER A N 1
ATOM 910 C CA . SER A 1 115 ? -4.653 0.032 12.164 1.00 91.69 115 SER A CA 1
ATOM 911 C C . SER A 1 115 ? -3.396 0.753 11.663 1.00 91.69 115 SER A C 1
ATOM 913 O O . SER A 1 115 ? -2.699 0.252 10.781 1.00 91.69 115 SER A O 1
ATOM 915 N N . ALA A 1 116 ? -3.063 1.909 12.248 1.00 93.25 116 ALA A N 1
ATOM 916 C CA . ALA A 1 116 ? -1.856 2.663 11.909 1.00 93.25 116 ALA A CA 1
ATOM 917 C C . ALA A 1 116 ? -0.578 1.879 12.240 1.00 93.25 116 ALA A C 1
ATOM 919 O O . ALA A 1 116 ? 0.386 1.924 11.475 1.00 93.25 116 ALA A O 1
ATOM 920 N N . GLY A 1 117 ? -0.585 1.132 13.345 1.00 96.88 117 GLY A N 1
ATOM 921 C CA . GLY A 1 117 ? 0.500 0.249 13.744 1.00 96.88 117 GLY A CA 1
ATOM 922 C C . GLY A 1 117 ? 0.755 -0.839 12.708 1.00 96.88 117 GLY A C 1
ATOM 923 O O . GLY A 1 117 ? 1.877 -0.971 12.222 1.00 96.88 117 GLY A O 1
ATOM 924 N N . MET A 1 118 ? -0.299 -1.540 12.281 1.00 96.12 118 MET A N 1
ATOM 925 C CA . MET A 1 118 ? -0.205 -2.572 11.244 1.00 96.12 118 MET A CA 1
ATOM 926 C C . MET A 1 118 ? 0.310 -2.014 9.910 1.00 96.12 118 MET A C 1
ATOM 928 O O . MET A 1 118 ? 1.234 -2.574 9.319 1.00 96.12 118 MET A O 1
ATOM 932 N N . VAL A 1 119 ? -0.234 -0.881 9.450 1.00 95.44 119 VAL A N 1
ATOM 933 C CA . VAL A 1 119 ? 0.223 -0.222 8.213 1.00 95.44 119 VAL A CA 1
ATOM 934 C C . VAL A 1 119 ? 1.695 0.177 8.313 1.00 95.44 119 VAL A C 1
ATOM 936 O O . VAL A 1 119 ? 2.449 -0.038 7.365 1.00 95.44 119 VAL A O 1
ATOM 939 N N . SER A 1 120 ? 2.122 0.709 9.461 1.00 98.12 120 SER A N 1
ATOM 940 C CA . SER A 1 120 ? 3.516 1.108 9.686 1.00 98.12 120 SER A CA 1
ATOM 941 C C . SER A 1 120 ? 4.458 -0.094 9.677 1.00 98.12 120 SER A C 1
ATOM 943 O O . SER A 1 120 ? 5.516 -0.017 9.062 1.00 98.12 120 SER A O 1
ATOM 945 N N . ILE A 1 121 ? 4.065 -1.230 10.264 1.00 98.44 121 ILE A N 1
ATOM 946 C CA . ILE A 1 121 ? 4.855 -2.469 10.204 1.00 98.44 121 ILE A CA 1
ATOM 947 C C . ILE A 1 121 ? 5.031 -2.915 8.751 1.00 98.44 121 ILE A C 1
ATOM 949 O O . ILE A 1 121 ? 6.157 -3.137 8.313 1.00 98.44 121 ILE A O 1
ATOM 953 N N . VAL A 1 122 ? 3.943 -3.000 7.980 1.00 96.31 122 VAL A N 1
ATOM 954 C CA . VAL A 1 122 ? 4.002 -3.418 6.569 1.00 96.31 122 VAL A CA 1
ATOM 955 C C . VAL A 1 122 ? 4.874 -2.464 5.750 1.00 96.31 122 VAL A C 1
ATOM 957 O O . VAL A 1 122 ? 5.748 -2.913 5.008 1.00 96.31 122 VAL A O 1
ATOM 960 N N . ALA A 1 123 ? 4.695 -1.151 5.918 1.00 97.31 123 ALA A N 1
ATOM 961 C CA . ALA A 1 123 ? 5.522 -0.143 5.259 1.00 97.31 123 ALA A CA 1
ATOM 962 C C . ALA A 1 123 ? 7.002 -0.269 5.657 1.00 97.31 123 ALA A C 1
ATOM 964 O O . ALA A 1 123 ? 7.882 -0.192 4.798 1.00 97.31 123 ALA A O 1
ATOM 965 N N . GLY A 1 124 ? 7.280 -0.525 6.936 1.00 98.12 124 GLY A N 1
ATOM 966 C CA . GLY A 1 124 ? 8.619 -0.767 7.460 1.00 98.12 124 GLY A CA 1
ATOM 967 C C . GLY A 1 124 ? 9.281 -1.985 6.818 1.00 98.12 124 GLY A C 1
ATOM 968 O O . GLY A 1 124 ? 10.390 -1.859 6.302 1.00 98.12 124 GLY A O 1
ATOM 969 N N . VAL A 1 125 ? 8.582 -3.126 6.749 1.00 97.62 125 VAL A N 1
ATOM 970 C CA . VAL A 1 125 ? 9.066 -4.355 6.088 1.00 97.62 125 VAL A CA 1
ATOM 971 C C . VAL A 1 125 ? 9.390 -4.095 4.616 1.00 97.62 125 VAL A C 1
ATOM 973 O O . VAL A 1 125 ? 10.474 -4.451 4.153 1.00 97.62 125 VAL A O 1
ATOM 976 N N . ILE A 1 126 ? 8.491 -3.442 3.875 1.00 94.50 126 ILE A N 1
ATOM 977 C CA . ILE A 1 126 ? 8.719 -3.108 2.458 1.00 94.50 126 ILE A CA 1
ATOM 978 C C . ILE A 1 126 ? 9.949 -2.202 2.301 1.00 94.50 126 ILE A C 1
ATOM 980 O O . ILE A 1 126 ? 10.757 -2.408 1.396 1.00 94.50 126 ILE A O 1
ATOM 984 N N . THR A 1 127 ? 10.117 -1.230 3.201 1.00 96.75 127 THR A N 1
ATOM 985 C CA . THR A 1 127 ? 11.225 -0.266 3.156 1.00 96.75 127 THR A CA 1
ATOM 986 C C . THR A 1 127 ? 12.572 -0.941 3.412 1.00 96.75 127 THR A C 1
ATOM 988 O O . THR A 1 127 ? 13.499 -0.763 2.624 1.00 96.75 127 THR A O 1
ATOM 991 N N . VAL A 1 128 ? 12.694 -1.769 4.455 1.00 97.00 128 VAL A N 1
ATOM 992 C CA . VAL A 1 128 ? 13.970 -2.442 4.776 1.00 97.00 128 VAL A CA 1
ATOM 993 C C . VAL A 1 128 ? 14.331 -3.544 3.775 1.00 97.00 128 VAL A C 1
ATOM 995 O O . VAL A 1 128 ? 15.502 -3.875 3.613 1.00 97.00 128 VAL A O 1
ATOM 998 N N . THR A 1 129 ? 13.348 -4.096 3.060 1.00 94.75 129 THR A N 1
ATOM 999 C CA . THR A 1 129 ? 13.572 -5.138 2.041 1.00 94.75 129 THR A CA 1
ATOM 1000 C C . THR A 1 129 ? 13.827 -4.585 0.639 1.00 94.75 129 THR A C 1
ATOM 1002 O O . THR A 1 129 ? 14.068 -5.367 -0.281 1.00 94.75 129 THR A O 1
ATOM 1005 N N . VAL A 1 130 ? 13.845 -3.259 0.444 1.00 93.12 130 VAL A N 1
ATOM 1006 C CA . VAL A 1 130 ? 14.016 -2.635 -0.882 1.00 93.12 130 VAL A CA 1
ATOM 1007 C C . VAL A 1 130 ? 15.295 -3.071 -1.601 1.00 93.12 130 VAL A C 1
ATOM 1009 O O . VAL A 1 130 ? 15.287 -3.247 -2.818 1.00 93.12 130 VAL A O 1
ATOM 1012 N N . PHE A 1 131 ? 16.370 -3.364 -0.864 1.00 92.31 131 PHE A N 1
ATOM 1013 C CA . PHE A 1 131 ? 17.624 -3.868 -1.433 1.00 92.31 131 PHE A CA 1
ATOM 1014 C C . PHE A 1 131 ? 17.477 -5.238 -2.104 1.00 92.31 131 PHE A C 1
ATOM 1016 O O . PHE A 1 131 ? 18.270 -5.559 -2.976 1.00 92.31 131 PHE A O 1
ATOM 1023 N N . GLN A 1 132 ? 16.473 -6.040 -1.744 1.00 89.62 132 GLN A N 1
ATOM 1024 C CA . GLN A 1 132 ? 16.273 -7.372 -2.324 1.00 89.62 132 GLN A CA 1
ATOM 1025 C C . GLN A 1 132 ? 15.606 -7.309 -3.699 1.00 89.62 132 GLN A C 1
ATOM 1027 O O . GLN A 1 132 ? 15.927 -8.096 -4.585 1.00 89.62 132 GLN A O 1
ATOM 1032 N N . TRP A 1 133 ? 14.690 -6.361 -3.903 1.00 86.31 133 TRP A N 1
ATOM 1033 C CA . TRP A 1 133 ? 13.873 -6.313 -5.118 1.00 86.31 133 TRP A CA 1
ATOM 1034 C C . TRP A 1 133 ? 14.189 -5.127 -6.035 1.00 86.31 133 TRP A C 1
ATOM 1036 O O . TRP A 1 133 ? 13.993 -5.230 -7.246 1.00 86.31 133 TRP A O 1
ATOM 1046 N N . ALA A 1 134 ? 14.724 -4.018 -5.513 1.00 89.19 134 ALA A N 1
ATOM 1047 C CA . ALA A 1 134 ? 15.119 -2.870 -6.331 1.00 89.19 134 ALA A CA 1
ATOM 1048 C C . ALA A 1 134 ? 16.547 -2.998 -6.884 1.00 89.19 134 ALA A C 1
ATOM 1050 O O . ALA A 1 134 ? 16.807 -2.506 -7.988 1.00 89.19 134 ALA A O 1
ATOM 1051 N N . ALA A 1 135 ? 17.443 -3.692 -6.170 1.00 86.62 135 ALA A N 1
ATOM 1052 C CA . ALA A 1 135 ? 18.858 -3.839 -6.526 1.00 86.62 135 ALA A CA 1
ATOM 1053 C C . ALA A 1 135 ? 19.105 -4.271 -7.984 1.00 86.62 135 ALA A C 1
ATOM 1055 O O . ALA A 1 135 ? 19.853 -3.574 -8.668 1.00 86.62 135 ALA A O 1
ATOM 1056 N N . PRO A 1 136 ? 18.447 -5.318 -8.529 1.00 84.00 136 PRO A N 1
ATOM 1057 C CA . PRO A 1 136 ? 18.731 -5.784 -9.892 1.00 84.00 136 PRO A CA 1
ATOM 1058 C C . PRO A 1 136 ? 18.427 -4.752 -10.989 1.00 84.00 136 PRO A C 1
ATOM 1060 O O . PRO A 1 136 ? 18.902 -4.877 -12.116 1.00 84.00 136 PRO A O 1
ATOM 1063 N N . SER A 1 137 ? 17.604 -3.746 -10.678 1.00 84.12 137 SER A N 1
ATOM 1064 C CA . SER A 1 137 ? 17.167 -2.715 -11.627 1.00 84.12 137 SER A CA 1
ATOM 1065 C C . SER A 1 137 ? 17.915 -1.385 -11.503 1.00 84.12 137 S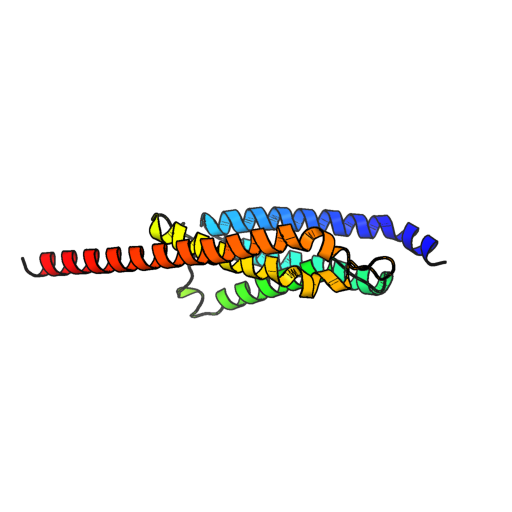ER A C 1
ATOM 1067 O O . SER A 1 137 ? 17.759 -0.537 -12.377 1.00 84.12 137 SER A O 1
ATOM 1069 N N . HIS A 1 138 ? 18.747 -1.217 -10.471 1.00 88.88 138 HIS A N 1
ATOM 1070 C CA . HIS A 1 138 ? 19.449 0.033 -10.154 1.00 88.88 138 HIS A CA 1
ATOM 1071 C C . HIS A 1 138 ? 20.971 -0.160 -10.109 1.00 88.88 138 HIS A C 1
ATOM 1073 O O . HIS A 1 138 ? 21.668 0.495 -9.336 1.00 88.88 138 HIS A O 1
ATOM 1079 N N . THR A 1 139 ? 21.491 -1.056 -10.949 1.00 89.94 139 THR A N 1
ATOM 1080 C CA . THR A 1 139 ? 22.933 -1.214 -11.156 1.00 89.94 139 THR A CA 1
ATOM 1081 C C . THR A 1 139 ? 23.365 -0.444 -12.399 1.00 89.94 139 THR A C 1
ATOM 1083 O O . THR A 1 139 ? 22.868 -0.706 -13.497 1.00 89.94 139 THR A O 1
ATOM 1086 N N . LEU A 1 140 ? 24.309 0.481 -12.240 1.00 88.00 140 LEU A N 1
ATOM 1087 C CA . LEU A 1 140 ? 24.926 1.248 -13.320 1.00 88.00 140 LEU A CA 1
ATOM 1088 C C . LEU A 1 140 ? 26.447 1.168 -13.163 1.00 88.00 140 LEU A C 1
ATOM 1090 O O . LEU A 1 140 ? 26.972 1.435 -12.090 1.00 88.00 140 LEU A O 1
ATOM 1094 N N . ASN A 1 141 ? 27.148 0.779 -14.232 1.00 89.69 141 ASN A N 1
ATOM 1095 C CA . ASN A 1 141 ? 28.610 0.602 -14.247 1.00 89.69 141 ASN A CA 1
ATOM 1096 C C . ASN A 1 141 ? 29.149 -0.385 -13.192 1.00 89.69 141 ASN A C 1
ATOM 1098 O O . ASN A 1 141 ? 30.248 -0.216 -12.681 1.00 89.69 141 ASN A O 1
ATOM 1102 N N . GLY A 1 142 ? 28.373 -1.422 -12.863 1.00 87.81 142 GLY A N 1
ATOM 1103 C CA . GLY A 1 142 ? 28.745 -2.411 -11.844 1.00 87.81 142 GLY A CA 1
ATOM 1104 C C . GLY A 1 142 ? 28.464 -1.970 -10.404 1.00 87.81 142 GLY A C 1
ATOM 1105 O O . GLY A 1 142 ? 28.505 -2.803 -9.504 1.00 87.81 142 GLY A O 1
ATOM 1106 N N . GLU A 1 143 ? 28.090 -0.709 -10.187 1.00 91.75 143 GLU A N 1
ATOM 1107 C CA . GLU A 1 143 ? 27.699 -0.190 -8.878 1.00 91.75 143 GLU A CA 1
ATOM 1108 C C . GLU A 1 143 ? 26.185 -0.215 -8.707 1.00 91.75 143 GLU A C 1
ATOM 1110 O O . GLU A 1 143 ? 25.433 0.102 -9.629 1.00 91.75 143 GLU A O 1
ATOM 1115 N N . ASN A 1 144 ? 25.721 -0.565 -7.509 1.00 92.31 144 ASN A N 1
ATOM 1116 C CA . ASN A 1 144 ? 24.303 -0.596 -7.179 1.00 92.31 144 ASN A CA 1
ATOM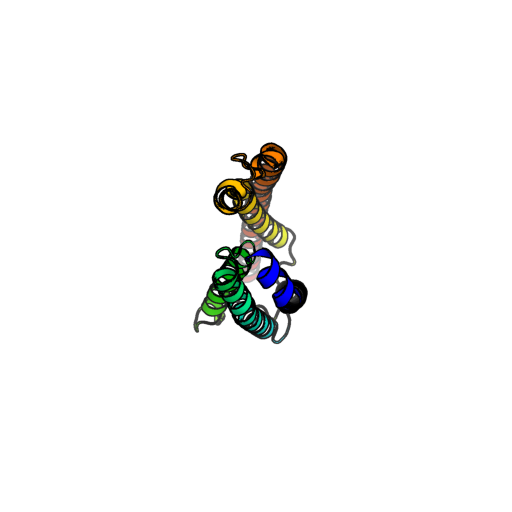 1117 C C . ASN A 1 144 ? 23.898 0.670 -6.417 1.00 92.31 144 ASN A C 1
ATOM 1119 O O . ASN A 1 144 ? 24.285 0.892 -5.270 1.00 92.31 144 ASN A O 1
ATOM 1123 N N . TRP A 1 145 ? 23.063 1.478 -7.058 1.00 93.50 145 TRP A N 1
ATOM 1124 C CA . TRP A 1 145 ? 22.680 2.804 -6.591 1.00 93.50 145 TRP A CA 1
ATOM 1125 C C . TRP A 1 145 ? 21.617 2.775 -5.492 1.00 93.50 145 TRP A C 1
ATOM 1127 O O . TRP A 1 145 ? 21.397 3.789 -4.835 1.00 93.50 145 TRP A O 1
ATOM 1137 N N . VAL A 1 146 ? 20.991 1.624 -5.215 1.00 92.31 146 VAL A N 1
ATOM 1138 C CA . VAL A 1 146 ? 20.082 1.498 -4.060 1.00 92.31 146 VAL A CA 1
ATOM 1139 C C . VAL A 1 146 ? 20.838 1.753 -2.752 1.00 92.31 146 VAL A C 1
ATOM 1141 O O . VAL A 1 146 ? 20.272 2.313 -1.815 1.00 92.31 146 VAL A O 1
ATOM 1144 N N . TYR A 1 147 ? 22.135 1.427 -2.697 1.00 94.50 147 TYR A N 1
ATOM 1145 C CA . TYR A 1 147 ? 22.961 1.643 -1.507 1.00 94.50 147 TYR A CA 1
ATOM 1146 C C . TYR A 1 147 ? 23.244 3.117 -1.199 1.00 94.50 147 TYR A C 1
ATOM 1148 O O . TYR A 1 147 ? 23.540 3.433 -0.050 1.00 94.50 147 TYR A O 1
ATOM 1156 N N . VAL A 1 148 ? 23.052 4.038 -2.152 1.00 94.56 148 VAL A N 1
ATOM 1157 C CA . VAL A 1 148 ? 23.079 5.488 -1.870 1.00 94.56 148 VAL A CA 1
ATOM 1158 C C . VAL A 1 148 ? 22.019 5.852 -0.825 1.00 94.56 148 VAL A C 1
ATOM 1160 O O . VAL A 1 148 ? 22.235 6.710 0.027 1.00 94.56 148 VAL A O 1
ATOM 1163 N N . PHE A 1 149 ? 20.888 5.146 -0.838 1.00 94.94 149 PHE A N 1
ATOM 1164 C CA . PHE A 1 149 ? 19.797 5.335 0.109 1.00 94.94 149 PHE A CA 1
ATOM 1165 C C . PHE A 1 149 ? 19.865 4.386 1.311 1.00 94.94 149 PHE A C 1
ATOM 1167 O O . PHE A 1 149 ? 18.891 4.297 2.057 1.00 94.94 149 PHE A O 1
ATOM 1174 N N . TYR A 1 150 ? 20.990 3.698 1.545 1.00 95.56 150 TYR A N 1
ATOM 1175 C CA . TYR A 1 150 ? 21.078 2.680 2.593 1.00 95.56 150 TYR A CA 1
ATOM 1176 C C . TYR A 1 150 ? 20.643 3.209 3.963 1.00 95.56 150 TYR A C 1
ATOM 1178 O O . TYR A 1 150 ? 19.669 2.731 4.544 1.00 95.56 150 TYR A O 1
ATOM 1186 N N . THR A 1 151 ? 21.316 4.252 4.445 1.00 97.62 151 THR A N 1
ATOM 1187 C CA . THR A 1 151 ? 21.028 4.866 5.744 1.00 97.62 151 THR A CA 1
ATOM 1188 C C . THR A 1 151 ? 19.588 5.377 5.859 1.00 97.62 151 THR A C 1
ATOM 1190 O O . THR A 1 151 ? 18.907 4.958 6.796 1.00 97.62 151 THR A O 1
ATOM 1193 N N . PRO A 1 152 ? 19.063 6.231 4.951 1.00 97.19 152 PRO A N 1
ATOM 1194 C CA . PRO A 1 152 ? 17.698 6.735 5.099 1.00 97.19 152 PRO A CA 1
ATOM 1195 C C . PRO A 1 152 ? 16.640 5.626 5.040 1.00 97.19 152 PRO A C 1
ATOM 1197 O O . PRO A 1 152 ? 15.676 5.683 5.802 1.00 97.19 152 PRO A O 1
ATOM 1200 N N . LEU A 1 153 ? 16.815 4.596 4.205 1.00 97.00 153 LEU A N 1
ATOM 1201 C CA . LEU A 1 153 ? 15.877 3.470 4.119 1.00 97.00 153 LEU A CA 1
ATOM 1202 C C . LEU A 1 153 ? 15.915 2.595 5.374 1.00 97.00 153 LEU A C 1
ATOM 1204 O O . LEU A 1 153 ? 14.865 2.261 5.917 1.00 97.00 153 LEU A O 1
ATOM 1208 N N . MET A 1 154 ? 17.106 2.266 5.876 1.00 98.06 154 MET A N 1
ATOM 1209 C CA . MET A 1 154 ? 17.237 1.453 7.085 1.00 98.06 154 MET A CA 1
ATOM 1210 C C . MET A 1 154 ? 16.708 2.184 8.317 1.00 98.06 154 MET A C 1
ATOM 1212 O O . MET A 1 154 ? 15.982 1.587 9.110 1.00 98.06 154 MET A O 1
ATOM 1216 N N . VAL A 1 155 ? 17.005 3.478 8.461 1.00 98.31 155 VAL A N 1
ATOM 1217 C CA . VAL A 1 155 ? 16.507 4.288 9.581 1.00 98.31 155 VAL A CA 1
ATOM 1218 C C . VAL A 1 155 ? 14.989 4.435 9.508 1.00 98.31 155 VAL A C 1
ATOM 1220 O O . VAL A 1 155 ? 14.302 4.093 10.468 1.00 98.31 155 VAL A O 1
ATOM 1223 N N . SER A 1 156 ? 14.444 4.893 8.376 1.00 98.06 156 SER A N 1
ATOM 1224 C CA . SER A 1 156 ? 12.994 5.088 8.236 1.00 98.06 156 SER A CA 1
ATOM 1225 C C . SER A 1 156 ? 12.218 3.777 8.359 1.00 98.06 156 SER A C 1
ATOM 1227 O O . SER A 1 156 ? 11.237 3.720 9.097 1.00 98.06 156 SER A O 1
ATOM 1229 N N . GLY A 1 157 ? 12.686 2.704 7.719 1.00 98.25 157 GLY A N 1
ATOM 1230 C CA . GLY A 1 157 ? 12.075 1.383 7.811 1.00 98.25 157 GLY A CA 1
ATOM 1231 C C . GLY A 1 157 ? 12.085 0.833 9.238 1.00 98.25 157 GLY A C 1
ATOM 1232 O O . GLY A 1 157 ? 11.058 0.361 9.718 1.00 98.25 157 GLY A O 1
ATOM 1233 N N . THR A 1 158 ? 13.200 0.968 9.961 1.00 98.38 158 THR A N 1
ATOM 1234 C CA . THR A 1 158 ? 13.296 0.529 11.365 1.00 98.38 158 THR A CA 1
ATOM 1235 C C . THR A 1 158 ? 12.395 1.353 12.283 1.00 98.38 158 THR A C 1
ATOM 1237 O O . THR A 1 158 ? 11.723 0.789 13.144 1.00 98.38 158 THR A O 1
ATOM 1240 N N . LEU A 1 159 ? 12.321 2.674 12.084 1.00 98.56 159 LEU A N 1
ATOM 1241 C CA . LEU A 1 159 ? 11.410 3.540 12.838 1.00 98.56 159 LEU A CA 1
ATOM 1242 C C . LEU A 1 159 ? 9.943 3.177 12.588 1.00 98.56 159 LEU A C 1
ATOM 1244 O O . LEU A 1 159 ? 9.159 3.133 13.534 1.00 98.56 159 LEU A O 1
ATOM 1248 N N . LEU A 1 160 ? 9.576 2.866 11.342 1.00 98.62 160 LEU A N 1
ATOM 1249 C CA . LEU A 1 160 ? 8.238 2.391 10.990 1.00 98.62 160 LEU A CA 1
ATOM 1250 C C . LEU A 1 160 ? 7.913 1.043 11.649 1.00 98.62 160 LEU A C 1
ATOM 1252 O O . LEU A 1 160 ? 6.809 0.873 12.161 1.00 98.62 160 LEU A O 1
ATOM 1256 N N . LEU A 1 161 ? 8.870 0.111 11.696 1.00 98.50 161 LEU A N 1
ATOM 1257 C CA . LEU A 1 161 ? 8.704 -1.175 12.381 1.00 98.50 161 LEU A CA 1
ATOM 1258 C C . LEU A 1 161 ? 8.524 -0.993 13.892 1.00 98.50 161 LEU A C 1
ATOM 1260 O O . LEU A 1 161 ? 7.549 -1.482 14.459 1.00 98.50 161 LEU A O 1
ATOM 1264 N N . ALA A 1 162 ? 9.436 -0.268 14.543 1.00 98.31 162 ALA A N 1
ATOM 1265 C CA . ALA A 1 162 ? 9.410 -0.060 15.988 1.00 98.31 162 ALA A CA 1
ATOM 1266 C C . ALA A 1 162 ? 8.182 0.756 16.424 1.00 98.31 162 ALA A C 1
ATOM 1268 O O . ALA A 1 162 ? 7.455 0.357 17.335 1.00 98.31 162 ALA A O 1
ATOM 1269 N N . GLY A 1 163 ? 7.909 1.868 15.737 1.00 98.12 163 GLY A N 1
ATOM 1270 C CA . GLY A 1 163 ? 6.728 2.693 15.979 1.00 98.12 163 GLY A CA 1
ATOM 1271 C C . GLY A 1 163 ? 5.432 1.943 15.679 1.00 98.12 163 GLY A C 1
ATOM 1272 O O . GLY A 1 163 ? 4.474 2.037 16.445 1.00 98.12 163 GLY A O 1
ATOM 1273 N N . GLY A 1 164 ? 5.417 1.138 14.614 1.00 98.06 164 GLY A N 1
ATOM 1274 C CA . GLY A 1 164 ? 4.282 0.304 14.245 1.00 98.06 164 GLY A CA 1
ATOM 1275 C C . GLY A 1 164 ? 3.955 -0.759 15.293 1.00 98.06 164 GLY A C 1
ATOM 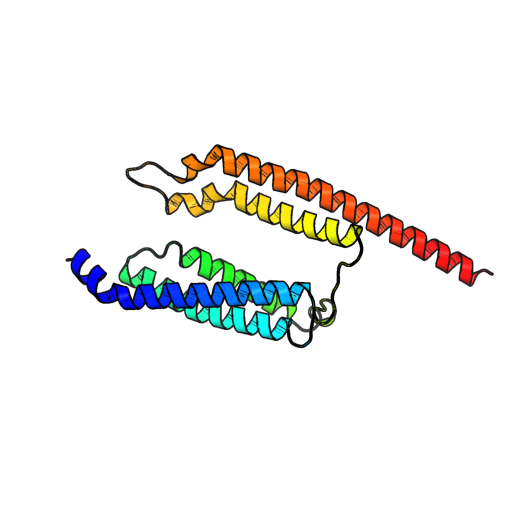1276 O O . GLY A 1 164 ? 2.799 -0.881 15.697 1.00 98.06 164 GLY A O 1
ATOM 1277 N N . LEU A 1 165 ? 4.969 -1.463 15.806 1.00 98.25 165 LEU A N 1
ATOM 1278 C CA . LEU A 1 165 ? 4.824 -2.411 16.916 1.00 98.25 165 LEU A CA 1
ATOM 1279 C C . LEU A 1 165 ? 4.312 -1.722 18.187 1.00 98.25 165 LEU A C 1
ATOM 1281 O O . LEU A 1 165 ? 3.393 -2.228 18.834 1.00 98.25 165 LEU A O 1
ATOM 1285 N N . GLY A 1 166 ? 4.851 -0.549 18.528 1.00 98.06 166 GLY A N 1
ATOM 1286 C CA . GLY A 1 166 ? 4.393 0.232 19.679 1.00 98.06 166 GLY A CA 1
ATOM 1287 C C . GLY A 1 166 ? 2.925 0.655 19.563 1.00 98.06 166 GLY A C 1
ATOM 1288 O O . GLY A 1 166 ? 2.143 0.455 20.490 1.00 98.06 166 GLY A O 1
ATOM 1289 N N . ALA A 1 167 ? 2.518 1.183 18.407 1.00 97.94 167 ALA A N 1
ATOM 1290 C CA . ALA A 1 167 ? 1.138 1.604 18.167 1.00 97.94 167 ALA A CA 1
ATOM 1291 C C . ALA A 1 167 ? 0.158 0.419 18.141 1.00 97.94 167 ALA A C 1
ATOM 1293 O O . ALA A 1 167 ? -0.928 0.513 18.716 1.00 97.94 167 ALA A O 1
ATOM 1294 N N . LEU A 1 168 ? 0.550 -0.703 17.527 1.00 97.50 168 LEU A N 1
ATOM 1295 C CA . LEU A 1 168 ? -0.272 -1.909 17.452 1.00 97.50 168 LEU A CA 1
ATOM 1296 C C . LEU A 1 168 ? -0.492 -2.526 18.836 1.00 97.50 168 LEU A C 1
ATOM 1298 O O . LEU A 1 168 ? -1.630 -2.792 19.215 1.00 97.50 168 LEU A O 1
ATOM 1302 N N . THR A 1 169 ? 0.580 -2.709 19.610 1.00 97.56 169 THR A N 1
ATOM 1303 C CA . THR A 1 169 ? 0.495 -3.271 20.969 1.00 97.56 169 THR A CA 1
ATOM 1304 C C . THR A 1 169 ? -0.328 -2.385 21.898 1.00 97.56 169 THR A C 1
ATOM 1306 O O . THR A 1 169 ? -1.160 -2.892 22.652 1.00 97.56 169 THR A O 1
ATOM 1309 N N . TRP A 1 170 ? -0.159 -1.062 21.811 1.00 97.38 170 TRP A N 1
ATOM 1310 C CA . TRP A 1 170 ? -0.978 -0.111 22.555 1.00 97.38 170 TRP A CA 1
ATOM 1311 C C . TRP A 1 170 ? -2.458 -0.196 22.161 1.00 97.38 170 TRP A C 1
ATOM 1313 O O . TRP A 1 170 ? -3.312 -0.318 23.038 1.00 97.38 170 TRP A O 1
ATOM 1323 N N . GLY A 1 171 ? -2.758 -0.189 20.857 1.00 96.12 171 GLY A N 1
ATOM 1324 C CA . GLY A 1 171 ? -4.125 -0.273 20.345 1.00 96.12 171 GLY A CA 1
ATOM 1325 C C . GLY A 1 171 ? -4.832 -1.558 20.776 1.00 96.12 171 GLY A C 1
ATOM 1326 O O . GLY A 1 171 ? -5.937 -1.494 21.305 1.00 96.12 171 GLY A O 1
ATOM 1327 N N . ILE A 1 172 ? -4.171 -2.711 20.640 1.00 95.25 172 ILE A N 1
ATOM 1328 C CA . ILE A 1 172 ? -4.710 -4.013 21.062 1.00 95.25 172 ILE A CA 1
ATOM 1329 C C . ILE A 1 172 ? -4.987 -4.033 22.569 1.00 95.25 172 ILE A C 1
ATOM 1331 O O . ILE A 1 172 ? -6.063 -4.447 22.995 1.00 95.25 172 ILE A O 1
ATOM 1335 N N . ARG A 1 173 ? -4.041 -3.560 23.389 1.00 96.69 173 ARG A N 1
ATOM 1336 C CA . ARG A 1 173 ? -4.210 -3.535 24.848 1.00 96.69 173 ARG A CA 1
ATOM 1337 C C . ARG A 1 173 ? -5.406 -2.683 25.270 1.00 96.69 173 ARG A C 1
ATOM 1339 O O . ARG A 1 173 ? -6.096 -3.040 26.220 1.00 96.69 173 ARG A O 1
ATOM 1346 N N . GLU A 1 174 ? -5.629 -1.560 24.598 1.00 95.44 174 GLU A N 1
ATOM 1347 C CA . GLU A 1 174 ? -6.738 -0.660 24.909 1.00 95.44 174 GLU A CA 1
ATOM 1348 C C . GLU A 1 174 ? -8.091 -1.230 24.460 1.00 95.44 174 GLU A C 1
ATOM 1350 O O . GLU A 1 174 ? -9.066 -1.106 25.196 1.00 95.44 174 GLU A O 1
ATOM 1355 N N . LEU A 1 175 ? -8.142 -1.931 23.322 1.00 92.56 175 LEU A N 1
ATOM 1356 C CA . LEU A 1 175 ? -9.341 -2.655 22.886 1.00 92.56 175 LEU A CA 1
ATOM 1357 C C . LEU A 1 175 ? -9.751 -3.734 23.895 1.00 92.56 175 LEU A C 1
ATOM 1359 O O . LEU A 1 175 ? -10.907 -3.768 24.306 1.00 92.56 175 LEU A O 1
ATOM 1363 N N . PHE A 1 176 ? -8.799 -4.542 24.377 1.00 93.69 176 PHE A N 1
ATOM 1364 C CA . PHE A 1 176 ? -9.086 -5.554 25.401 1.00 93.69 176 PHE A CA 1
ATOM 1365 C C . PHE A 1 176 ? -9.618 -4.947 26.702 1.00 93.69 176 PHE A C 1
ATOM 1367 O O . PHE A 1 176 ? -10.522 -5.500 27.321 1.00 93.69 176 PHE A O 1
ATOM 1374 N N . LYS A 1 177 ? -9.078 -3.802 27.133 1.00 93.62 177 LYS A N 1
ATOM 1375 C CA . LYS A 1 177 ? -9.598 -3.107 28.319 1.00 93.62 177 LYS A CA 1
ATOM 1376 C C . LYS A 1 177 ? -11.037 -2.640 28.119 1.00 93.62 177 LYS A C 1
ATOM 1378 O O . LYS A 1 177 ? -11.844 -2.816 29.023 1.00 93.62 177 LYS A O 1
ATOM 1383 N N . GLN A 1 178 ? -11.344 -2.062 26.957 1.00 89.38 178 GLN A N 1
ATOM 1384 C CA . GLN A 1 178 ? -12.691 -1.589 26.628 1.00 89.38 178 GLN A CA 1
ATOM 1385 C C . GLN A 1 178 ? -13.701 -2.739 26.631 1.00 89.38 178 GLN A C 1
ATOM 1387 O O . GLN A 1 178 ? -14.764 -2.602 27.229 1.00 89.38 178 GLN A O 1
ATOM 1392 N N . GLU A 1 179 ? -13.335 -3.883 26.054 1.00 88.69 179 GLU A N 1
ATOM 1393 C CA . GLU A 1 179 ? -14.167 -5.090 26.036 1.00 88.69 179 GLU A CA 1
ATOM 1394 C C . GLU A 1 179 ? -14.436 -5.631 27.451 1.00 88.69 179 GLU A C 1
ATOM 1396 O O . GLU A 1 179 ? -15.582 -5.898 27.806 1.00 88.69 179 GLU A O 1
ATOM 1401 N N . ILE A 1 180 ? -13.406 -5.711 28.305 1.00 90.69 180 ILE A N 1
ATOM 1402 C CA . ILE A 1 180 ? -13.562 -6.140 29.706 1.00 90.69 180 ILE A CA 1
ATOM 1403 C C . ILE A 1 180 ? -14.496 -5.195 30.471 1.00 90.69 180 ILE A C 1
ATOM 1405 O O . ILE A 1 180 ? -15.391 -5.653 31.182 1.00 90.69 180 ILE A O 1
ATOM 1409 N N . THR A 1 181 ? -14.302 -3.880 30.339 1.00 90.62 181 THR A N 1
ATOM 1410 C CA . THR A 1 181 ? -15.150 -2.891 31.014 1.00 90.62 181 THR A CA 1
ATOM 1411 C C . THR A 1 181 ? -16.597 -2.984 30.534 1.00 90.62 181 THR A C 1
ATOM 1413 O O . THR A 1 181 ? -17.501 -2.990 31.367 1.00 90.62 181 THR A O 1
ATOM 1416 N N . GLN A 1 182 ? -16.830 -3.115 29.228 1.00 88.31 182 GLN A N 1
ATOM 1417 C CA . GLN A 1 182 ? -18.175 -3.236 28.667 1.00 88.31 182 GLN A CA 1
ATOM 1418 C C . GLN A 1 182 ? -18.903 -4.481 29.196 1.00 88.31 182 GLN A C 1
ATOM 1420 O O . GLN A 1 182 ? -20.004 -4.353 29.727 1.00 88.31 182 GLN A O 1
ATOM 1425 N N . ASN A 1 183 ? -18.251 -5.646 29.169 1.00 89.19 183 ASN A N 1
ATOM 1426 C CA . ASN A 1 183 ? -18.827 -6.893 29.685 1.00 89.19 183 ASN A CA 1
ATOM 1427 C C . ASN A 1 183 ? -19.132 -6.816 31.191 1.00 89.19 183 ASN A C 1
ATOM 1429 O O . ASN A 1 183 ? -20.122 -7.374 31.659 1.00 89.19 183 ASN A O 1
ATOM 1433 N N . SER A 1 184 ? -18.293 -6.115 31.965 1.00 86.31 184 SER A N 1
ATOM 1434 C CA . SER A 1 184 ? -18.521 -5.941 33.405 1.00 86.31 184 SER A CA 1
ATOM 1435 C C . SER A 1 184 ? -19.750 -5.083 33.721 1.00 86.31 184 SER A C 1
ATOM 1437 O O . SER A 1 184 ? -20.451 -5.365 34.692 1.00 86.31 184 SER A O 1
ATOM 1439 N N . MET A 1 185 ? -20.038 -4.071 32.892 1.00 84.62 185 MET A N 1
ATOM 1440 C CA . MET A 1 185 ? -21.227 -3.228 33.046 1.00 84.62 185 MET A CA 1
ATOM 1441 C C . MET A 1 185 ? -22.497 -4.005 32.688 1.00 84.62 185 MET A C 1
ATOM 1443 O O . MET A 1 185 ? -23.436 -4.012 33.479 1.00 84.62 185 MET A O 1
ATOM 1447 N N . GLU A 1 186 ? -22.492 -4.734 31.571 1.00 86.62 186 GLU A N 1
ATOM 1448 C CA . GLU A 1 186 ? -23.636 -5.549 31.134 1.00 86.62 186 GLU A CA 1
ATOM 1449 C C . GLU A 1 186 ? -24.005 -6.623 32.173 1.00 86.62 186 GLU A C 1
ATOM 1451 O O . GLU A 1 186 ? -25.173 -6.795 32.514 1.00 86.62 186 GLU A O 1
ATOM 1456 N N . PHE A 1 187 ? -23.005 -7.278 32.776 1.00 83.56 187 PHE A N 1
ATOM 1457 C CA . PHE A 1 187 ? -23.233 -8.227 33.870 1.00 83.56 187 PHE A CA 1
ATOM 1458 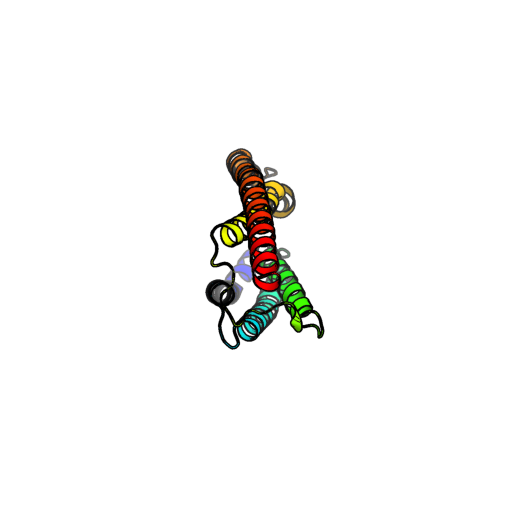C C . PHE A 1 187 ? -23.894 -7.573 35.095 1.00 83.56 187 PHE A C 1
ATOM 1460 O O . PHE A 1 187 ? -24.744 -8.185 35.739 1.00 83.56 187 PHE A O 1
ATOM 1467 N N . SER A 1 188 ? -23.522 -6.333 35.426 1.00 83.31 188 SER A N 1
ATOM 1468 C CA . SER A 1 188 ? -24.115 -5.614 36.558 1.00 83.31 188 SER A CA 1
ATOM 1469 C C . SER A 1 188 ? -25.562 -5.175 36.308 1.00 83.31 188 SER A C 1
ATOM 1471 O O . SER A 1 188 ? -26.350 -5.183 37.248 1.00 83.31 188 SER A O 1
ATOM 1473 N N . GLU A 1 189 ? -25.926 -4.852 35.063 1.00 82.88 189 GLU A N 1
ATOM 1474 C CA . GLU A 1 189 ? -27.294 -4.464 34.683 1.00 82.88 189 GLU A CA 1
ATOM 1475 C C . GLU A 1 189 ? -28.264 -5.654 34.680 1.00 82.88 189 GLU A C 1
ATOM 1477 O O . GLU A 1 189 ? -29.427 -5.494 35.028 1.00 82.88 189 GLU A O 1
ATOM 1482 N N . ILE A 1 190 ? -27.795 -6.858 34.336 1.00 84.62 190 ILE A N 1
ATOM 1483 C CA . ILE A 1 190 ? -28.625 -8.079 34.326 1.00 84.62 190 ILE A CA 1
ATOM 1484 C C . ILE A 1 190 ? -28.966 -8.565 35.749 1.00 84.62 190 ILE A C 1
ATOM 1486 O O . ILE A 1 190 ? -29.945 -9.286 35.944 1.00 84.62 190 ILE A O 1
ATOM 1490 N N . HIS A 1 191 ? -28.155 -8.202 36.747 1.00 74.19 191 HIS A N 1
ATOM 1491 C CA . HIS A 1 191 ? -28.274 -8.680 38.129 1.00 74.19 191 HIS A CA 1
ATOM 1492 C C . HIS A 1 191 ? -28.813 -7.634 39.126 1.00 74.19 191 HIS A C 1
ATOM 1494 O O . HIS A 1 191 ? -28.732 -7.864 40.337 1.00 74.19 191 HIS A O 1
ATOM 1500 N N . GLN A 1 192 ? -29.371 -6.523 38.635 1.00 64.62 192 GLN A N 1
ATOM 1501 C CA . GLN A 1 192 ? -30.200 -5.581 39.406 1.00 64.62 192 GLN A CA 1
ATOM 1502 C C . GLN A 1 192 ? -31.689 -5.851 39.181 1.00 64.62 192 GLN A C 1
ATOM 1504 O O . GLN A 1 192 ? -32.448 -5.698 40.164 1.00 64.62 192 GLN A O 1
#